Protein AF-A0A2G5TMK9-F1 (afdb_monomer_lite)

pLDDT: mean 82.13, std 14.09, range [35.44, 97.25]

Structure (mmCIF, N/CA/C/O backbone):
data_AF-A0A2G5TMK9-F1
#
_entry.id   AF-A0A2G5TMK9-F1
#
loop_
_atom_site.group_PDB
_atom_site.id
_atom_site.type_symbol
_atom_site.label_atom_id
_atom_site.label_alt_id
_atom_site.label_comp_id
_atom_site.label_asym_id
_atom_site.label_entity_id
_atom_site.label_seq_id
_atom_site.pdbx_PDB_ins_code
_atom_site.Cartn_x
_atom_site.Cartn_y
_atom_site.Cartn_z
_atom_site.occupancy
_atom_site.B_iso_or_equiv
_atom_site.auth_seq_id
_atom_site.auth_comp_id
_atom_site.auth_asym_id
_atom_site.auth_atom_id
_atom_site.pdbx_PDB_model_num
ATOM 1 N N . MET A 1 1 ? 14.075 -0.431 -76.269 1.00 55.97 1 MET A N 1
ATOM 2 C CA . MET A 1 1 ? 14.493 0.811 -75.569 1.00 55.97 1 MET A CA 1
ATOM 3 C C . MET A 1 1 ? 13.476 1.338 -74.556 1.00 55.97 1 MET A C 1
ATOM 5 O O . MET A 1 1 ? 13.888 1.591 -73.435 1.00 55.97 1 MET A O 1
ATOM 9 N N . LYS A 1 2 ? 12.176 1.482 -74.872 1.00 64.19 2 LYS A N 1
ATOM 10 C CA . LYS A 1 2 ? 11.190 2.074 -73.934 1.00 64.19 2 LYS A CA 1
ATOM 11 C C . LYS A 1 2 ? 11.022 1.316 -72.602 1.00 64.19 2 LYS A C 1
ATOM 13 O O . LYS A 1 2 ? 10.911 1.951 -71.565 1.00 64.19 2 LYS A O 1
ATOM 18 N N . LEU A 1 3 ? 11.091 -0.018 -72.615 1.00 69.38 3 LEU A N 1
ATOM 19 C CA . LEU A 1 3 ? 11.028 -0.850 -71.400 1.00 69.38 3 LEU A CA 1
ATOM 20 C C . LEU A 1 3 ? 12.264 -0.716 -70.497 1.00 69.38 3 LEU A C 1
ATOM 22 O O . LEU A 1 3 ? 12.143 -0.788 -69.281 1.00 69.38 3 LEU A O 1
ATOM 26 N N . LEU A 1 4 ? 13.438 -0.477 -71.084 1.00 72.44 4 LEU A N 1
ATOM 27 C CA . LEU A 1 4 ? 14.690 -0.334 -70.340 1.00 72.44 4 LEU A CA 1
ATOM 28 C C . LEU A 1 4 ? 14.776 1.048 -69.677 1.00 72.44 4 LEU A C 1
ATOM 30 O O . LEU A 1 4 ? 15.180 1.153 -68.527 1.00 72.44 4 LEU A O 1
ATOM 34 N N . LEU A 1 5 ? 14.283 2.086 -70.362 1.00 70.88 5 LEU A N 1
ATOM 35 C CA . LEU A 1 5 ? 14.075 3.409 -69.772 1.00 70.88 5 LEU A CA 1
ATOM 36 C C . LEU A 1 5 ? 13.041 3.372 -68.644 1.00 70.88 5 LEU A C 1
ATOM 38 O O . LEU A 1 5 ? 13.295 3.950 -67.598 1.00 70.88 5 LEU A O 1
ATOM 42 N N . LEU A 1 6 ? 11.926 2.651 -68.812 1.00 75.56 6 LEU A N 1
ATOM 43 C CA . LEU A 1 6 ? 10.915 2.501 -67.761 1.00 75.56 6 LEU A CA 1
ATOM 44 C C . LEU A 1 6 ? 11.468 1.752 -66.539 1.00 75.56 6 LEU A C 1
ATOM 46 O O . LEU A 1 6 ? 11.196 2.153 -65.416 1.00 75.56 6 LEU A O 1
ATOM 50 N N . TYR A 1 7 ? 12.280 0.711 -66.752 1.00 74.31 7 TYR A N 1
ATOM 51 C CA . TYR A 1 7 ? 12.942 -0.038 -65.681 1.00 74.31 7 TYR A CA 1
ATOM 52 C C . TYR A 1 7 ? 13.969 0.814 -64.925 1.00 74.31 7 TYR A C 1
ATOM 54 O O . TYR A 1 7 ? 13.976 0.801 -63.700 1.00 74.31 7 TYR A O 1
ATOM 62 N N . ILE A 1 8 ? 14.785 1.607 -65.629 1.00 72.38 8 ILE A N 1
ATOM 63 C CA . ILE A 1 8 ? 15.731 2.543 -65.001 1.00 72.38 8 ILE A CA 1
ATOM 64 C C . ILE A 1 8 ? 14.976 3.634 -64.228 1.00 72.38 8 ILE A C 1
ATOM 66 O O . ILE A 1 8 ? 15.345 3.942 -63.100 1.00 72.38 8 ILE A O 1
ATOM 70 N N . PHE A 1 9 ? 13.884 4.171 -64.778 1.00 68.00 9 PHE A N 1
ATOM 71 C CA . PHE A 1 9 ? 13.061 5.179 -64.101 1.00 68.00 9 PHE A CA 1
ATOM 72 C C . PHE A 1 9 ? 12.370 4.612 -62.849 1.00 68.00 9 PHE A C 1
ATOM 74 O O . PHE A 1 9 ? 12.361 5.259 -61.807 1.00 68.00 9 PHE A O 1
ATOM 81 N N . LEU A 1 10 ? 11.860 3.376 -62.919 1.00 62.72 10 LEU A N 1
ATOM 82 C CA . LEU A 1 10 ? 11.314 2.648 -61.768 1.00 62.72 10 LEU A CA 1
ATOM 83 C C . LEU A 1 10 ? 12.391 2.345 -60.723 1.00 62.72 10 LEU A C 1
ATOM 85 O O . LEU A 1 10 ? 12.122 2.486 -59.536 1.00 62.72 10 LEU A O 1
ATOM 89 N N . GLN A 1 11 ? 13.609 1.984 -61.133 1.00 59.78 11 GLN A N 1
ATOM 90 C CA . GLN A 1 11 ? 14.709 1.786 -60.190 1.00 59.78 11 GLN A CA 1
ATOM 91 C C . GLN A 1 11 ? 15.098 3.088 -59.491 1.00 59.78 11 GLN A C 1
ATOM 93 O O . GLN A 1 11 ? 15.279 3.056 -58.283 1.00 59.78 11 GLN A O 1
ATOM 98 N N . ILE A 1 12 ? 15.138 4.225 -60.194 1.00 58.81 12 ILE A N 1
ATOM 99 C CA . ILE A 1 12 ? 15.430 5.537 -59.592 1.00 58.81 12 ILE A CA 1
ATOM 100 C C . ILE A 1 12 ? 14.338 5.936 -58.584 1.00 58.81 12 ILE A C 1
ATOM 102 O O . ILE A 1 12 ? 14.665 6.352 -57.477 1.00 58.81 12 ILE A O 1
ATOM 106 N N . PHE A 1 13 ? 13.057 5.719 -58.906 1.00 53.66 13 PHE A N 1
ATOM 107 C CA . PHE A 1 13 ? 11.942 6.011 -57.991 1.00 53.66 13 PHE A CA 1
ATOM 108 C C . PHE A 1 13 ? 11.865 5.069 -56.778 1.00 53.66 13 PHE A C 1
ATOM 110 O O . PHE A 1 13 ? 11.400 5.479 -55.718 1.00 53.66 13 PHE A O 1
ATOM 117 N N . PHE A 1 14 ? 12.330 3.821 -56.895 1.00 50.44 14 PHE A N 1
ATOM 118 C CA . PHE A 1 14 ? 12.413 2.891 -55.760 1.00 50.44 14 PHE A CA 1
ATOM 119 C C . PHE A 1 14 ? 13.717 3.023 -54.946 1.00 50.44 14 PHE A C 1
ATOM 121 O O . PHE A 1 14 ? 13.766 2.527 -53.821 1.00 50.44 14 PHE A O 1
ATOM 128 N N . PHE A 1 15 ? 14.751 3.709 -55.455 1.00 43.47 15 PHE A N 1
ATOM 129 C CA . PHE A 1 15 ? 16.034 3.893 -54.754 1.00 43.47 15 PHE A CA 1
ATOM 130 C C . PHE A 1 15 ? 16.089 5.105 -53.807 1.00 43.47 15 PHE A C 1
ATOM 132 O O . PHE A 1 15 ? 17.023 5.207 -53.013 1.00 43.47 15 PHE A O 1
ATOM 139 N N . GLU A 1 16 ? 15.091 5.997 -53.805 1.00 39.25 16 GLU A N 1
ATOM 140 C CA . GLU A 1 16 ? 15.040 7.142 -52.871 1.00 39.25 16 GLU A CA 1
ATOM 141 C C . GLU A 1 16 ? 14.647 6.767 -51.422 1.00 39.25 16 GLU A C 1
ATOM 143 O O . GLU A 1 16 ? 14.616 7.622 -50.538 1.00 39.25 16 GLU A O 1
ATOM 148 N N . GLY A 1 17 ? 14.406 5.485 -51.123 1.00 39.84 17 GLY A N 1
ATOM 149 C CA . GLY A 1 17 ? 14.050 5.010 -49.777 1.00 39.84 17 GLY A CA 1
ATOM 150 C C . GLY A 1 17 ? 15.210 4.535 -48.890 1.00 39.84 17 GLY A C 1
ATOM 151 O O . GLY A 1 17 ? 14.987 4.257 -47.713 1.00 39.84 17 GLY A O 1
ATOM 152 N N . SER A 1 18 ? 16.436 4.424 -49.411 1.00 35.44 18 SER A N 1
ATOM 153 C CA . SER A 1 18 ? 17.591 3.869 -48.681 1.00 35.44 18 SER A CA 1
ATOM 154 C C . SER A 1 18 ? 18.753 4.854 -48.590 1.00 35.44 18 SER A C 1
ATOM 156 O O . SER A 1 18 ? 19.915 4.520 -48.817 1.00 35.44 18 SER A O 1
ATOM 158 N N . SER A 1 19 ? 18.435 6.094 -48.230 1.00 41.81 19 SER A N 1
ATOM 159 C CA . SER A 1 19 ? 19.414 7.010 -47.659 1.00 41.81 19 SER A CA 1
ATOM 160 C C . SER A 1 19 ? 19.794 6.488 -46.272 1.00 41.81 19 SER A C 1
ATOM 162 O O . SER A 1 19 ? 19.010 6.545 -45.327 1.00 41.81 19 SER A O 1
ATOM 164 N N . SER A 1 20 ? 21.007 5.949 -46.160 1.00 42.38 20 SER A N 1
ATOM 165 C CA . SER A 1 20 ? 21.630 5.426 -44.937 1.00 42.38 20 SER A CA 1
ATOM 166 C C . SER A 1 20 ? 21.968 6.521 -43.904 1.00 42.38 20 SER A C 1
ATOM 168 O O . SER A 1 20 ? 22.905 6.377 -43.118 1.00 42.38 20 SER A O 1
ATOM 170 N N . TYR A 1 21 ? 21.205 7.615 -43.888 1.00 47.56 21 TYR A N 1
ATOM 171 C CA . TYR A 1 21 ? 21.145 8.560 -42.786 1.00 47.56 21 TYR A CA 1
ATOM 172 C C . TYR A 1 21 ? 20.029 8.092 -41.857 1.00 47.56 21 TYR A C 1
ATOM 174 O O . TYR A 1 21 ? 18.850 8.345 -42.094 1.00 47.56 21 TYR A O 1
ATOM 182 N N . SER A 1 22 ? 20.408 7.378 -40.797 1.00 62.16 22 SER A N 1
ATOM 183 C CA . SER A 1 22 ? 19.547 7.111 -39.638 1.00 62.16 22 SER A CA 1
ATOM 184 C C . SER A 1 22 ? 18.699 8.347 -39.327 1.00 62.16 22 SER A C 1
ATOM 186 O O . SER A 1 22 ? 19.270 9.418 -39.092 1.00 62.16 22 SER A O 1
ATOM 188 N N . LYS A 1 23 ? 17.366 8.215 -39.384 1.00 84.69 23 LYS A N 1
ATOM 189 C CA . LYS A 1 23 ? 16.428 9.345 -39.293 1.00 84.69 23 LYS A CA 1
ATOM 190 C C . LYS A 1 23 ? 16.662 10.106 -37.995 1.00 84.69 23 LYS A C 1
ATOM 192 O O . LYS A 1 23 ? 16.392 9.600 -36.903 1.00 84.69 23 LYS A O 1
ATOM 197 N N . LEU A 1 24 ? 17.214 11.300 -38.149 1.00 90.06 24 LEU A N 1
ATOM 198 C CA . LEU A 1 24 ? 17.589 12.178 -37.060 1.00 90.06 24 LEU A CA 1
ATOM 199 C C . LEU A 1 24 ? 16.418 13.101 -36.728 1.00 90.06 24 LEU A C 1
ATOM 201 O O . LEU A 1 24 ? 15.817 13.697 -37.619 1.00 90.06 24 LEU A O 1
ATOM 205 N N . CYS A 1 25 ? 16.099 13.207 -35.444 1.00 93.88 25 CYS A N 1
ATOM 206 C CA . CYS A 1 25 ? 15.003 14.015 -34.935 1.00 93.88 25 CYS A CA 1
ATOM 207 C C . CYS A 1 25 ? 15.471 14.854 -33.759 1.00 93.88 25 CYS A C 1
ATOM 209 O O . CYS A 1 25 ? 16.410 14.502 -33.042 1.00 93.88 25 CYS A O 1
ATOM 211 N N . TYR A 1 26 ? 14.770 15.956 -33.544 1.00 93.38 26 TYR A N 1
ATOM 212 C CA . TYR A 1 26 ? 14.996 16.804 -32.391 1.00 93.38 26 TYR A CA 1
ATOM 213 C C . TYR A 1 26 ? 14.164 16.303 -31.208 1.00 93.38 26 TYR A C 1
ATOM 215 O O . TYR A 1 26 ? 13.000 15.945 -31.383 1.00 93.38 26 TYR A O 1
ATOM 223 N N . GLY A 1 27 ? 14.763 16.240 -30.021 1.00 91.19 27 GLY A N 1
ATOM 224 C CA . GLY A 1 27 ? 14.077 15.834 -28.799 1.00 91.19 27 GLY A CA 1
ATOM 225 C C . GLY A 1 27 ? 13.046 16.853 -28.321 1.00 91.19 27 GLY A C 1
ATOM 226 O O . GLY A 1 27 ? 12.815 17.891 -28.940 1.00 91.19 27 GLY A O 1
ATOM 227 N N . GLY A 1 28 ? 12.415 16.550 -27.193 1.00 93.88 28 GLY A N 1
ATOM 228 C CA . GLY A 1 28 ? 11.214 17.219 -26.709 1.00 93.88 28 GLY A CA 1
ATOM 229 C C . GLY A 1 28 ? 10.147 16.191 -26.349 1.00 93.88 28 GLY A C 1
ATOM 230 O O . GLY A 1 28 ? 10.462 15.055 -25.991 1.00 93.88 28 GLY A O 1
ATOM 231 N N . ARG A 1 29 ? 8.871 16.571 -26.445 1.00 95.62 29 ARG A N 1
ATOM 232 C CA . ARG A 1 29 ? 7.760 15.656 -26.153 1.00 95.62 29 ARG A CA 1
ATOM 233 C C . ARG A 1 29 ? 7.668 14.557 -27.202 1.00 95.62 29 ARG A C 1
ATOM 235 O O . ARG A 1 29 ? 7.647 14.850 -28.396 1.00 95.62 29 ARG A O 1
ATOM 242 N N . VAL A 1 30 ? 7.523 13.310 -26.766 1.00 94.94 30 VAL A N 1
ATOM 243 C CA . VAL A 1 30 ? 7.443 12.146 -27.663 1.00 94.94 30 VAL A CA 1
ATOM 244 C C . VAL A 1 30 ? 6.339 12.256 -28.726 1.00 94.94 30 VAL A C 1
ATOM 246 O O . VAL A 1 30 ? 6.510 11.785 -29.847 1.00 94.94 30 VAL A O 1
ATOM 249 N N . GLU A 1 31 ? 5.234 12.933 -28.418 1.00 92.62 31 GLU A N 1
ATOM 250 C CA . GLU A 1 31 ? 4.122 13.163 -29.353 1.00 92.62 31 GLU A CA 1
ATOM 251 C C . GLU A 1 31 ? 4.541 13.981 -30.585 1.00 92.62 31 GLU A C 1
ATOM 253 O O . GLU A 1 31 ? 4.010 13.779 -31.677 1.00 92.62 31 GLU A O 1
ATOM 258 N N . SER A 1 32 ? 5.529 14.867 -30.419 1.00 91.81 32 SER A N 1
ATOM 259 C CA . SER A 1 32 ? 6.057 15.732 -31.481 1.00 91.81 32 SER A CA 1
ATOM 260 C C . SER A 1 32 ? 7.117 15.057 -32.358 1.00 91.81 32 SER A C 1
ATOM 262 O O . SER A 1 32 ? 7.452 15.577 -33.421 1.00 91.81 32 SER A O 1
ATOM 264 N N . LEU A 1 33 ? 7.631 13.886 -31.960 1.00 92.06 33 LEU A N 1
ATOM 265 C CA . LEU A 1 33 ? 8.656 13.178 -32.729 1.00 92.06 33 LEU A CA 1
ATOM 266 C C . LEU A 1 33 ? 8.064 12.527 -33.976 1.00 92.06 33 LEU A C 1
ATOM 268 O O . LEU A 1 33 ? 7.096 11.791 -33.836 1.00 92.06 33 LEU A O 1
ATOM 272 N N . PRO A 1 34 ? 8.643 12.676 -35.177 1.00 90.81 34 PRO A N 1
ATOM 273 C CA . PRO A 1 34 ? 8.149 11.995 -36.373 1.00 90.81 34 PRO A CA 1
ATOM 274 C C . PRO A 1 34 ? 8.247 10.463 -36.246 1.00 90.81 34 PRO A C 1
ATOM 276 O O . PRO A 1 34 ? 9.098 9.927 -35.536 1.00 90.81 34 PRO A O 1
ATOM 279 N N . MET A 1 35 ? 7.377 9.735 -36.955 1.00 89.88 35 MET A N 1
ATOM 280 C CA . MET A 1 35 ? 7.427 8.268 -36.976 1.00 89.88 35 MET A CA 1
ATOM 281 C C . MET A 1 35 ? 8.709 7.745 -37.639 1.00 89.88 35 MET A C 1
ATOM 283 O O . MET A 1 35 ? 9.166 8.273 -38.656 1.00 89.88 35 MET A O 1
ATOM 287 N N . GLY A 1 36 ? 9.252 6.657 -37.085 1.00 89.19 36 GLY A N 1
ATOM 288 C CA . GLY A 1 36 ? 10.478 6.028 -37.578 1.00 89.19 36 GLY A CA 1
ATOM 289 C C . GLY A 1 36 ? 11.749 6.786 -37.202 1.00 89.19 36 GLY A C 1
ATOM 290 O O . GLY A 1 36 ? 12.755 6.653 -37.893 1.00 89.19 36 GLY A O 1
ATOM 291 N N . CYS A 1 37 ? 11.697 7.608 -36.153 1.00 92.75 37 CYS A N 1
ATOM 292 C CA . CYS A 1 37 ? 12.874 8.265 -35.614 1.00 92.75 37 CYS A CA 1
ATOM 293 C C . CYS A 1 37 ? 13.871 7.239 -35.068 1.00 92.75 37 CYS A C 1
ATOM 295 O O . CYS A 1 37 ? 13.484 6.370 -34.286 1.00 92.75 37 CYS A O 1
ATOM 297 N N . GLU A 1 38 ? 15.147 7.360 -35.435 1.00 95.00 38 GLU A N 1
ATOM 298 C CA . GLU A 1 38 ? 16.201 6.468 -34.941 1.00 95.00 38 GLU A CA 1
ATOM 299 C C . GLU A 1 38 ? 17.177 7.178 -34.000 1.00 95.00 38 GLU A C 1
ATOM 301 O O . GLU A 1 38 ? 17.618 6.579 -33.019 1.00 95.00 38 GLU A O 1
ATOM 306 N N . ASN A 1 39 ? 17.499 8.447 -34.263 1.00 94.88 39 ASN A N 1
ATOM 307 C CA . ASN A 1 39 ? 18.412 9.229 -33.431 1.00 94.88 39 ASN A CA 1
ATOM 308 C C . ASN A 1 39 ? 17.735 10.505 -32.938 1.00 94.88 39 ASN A C 1
ATOM 310 O O . ASN A 1 39 ? 17.292 11.317 -33.748 1.00 94.88 39 ASN A O 1
ATOM 314 N N . VAL A 1 40 ? 17.731 10.717 -31.627 1.00 94.88 40 VAL A N 1
ATOM 315 C CA . VAL A 1 40 ? 17.194 11.921 -30.990 1.00 94.88 40 VAL A CA 1
ATOM 316 C C . VAL A 1 40 ? 18.339 12.798 -30.490 1.00 94.88 40 VAL A C 1
ATOM 318 O O . VAL A 1 40 ? 19.168 12.352 -29.691 1.00 94.88 40 VAL A O 1
ATOM 321 N N . ILE A 1 41 ? 18.372 14.046 -30.956 1.00 92.75 41 ILE A N 1
ATOM 322 C CA . ILE A 1 41 ? 19.387 15.050 -30.613 1.00 92.75 41 ILE A CA 1
ATOM 323 C C . ILE A 1 41 ? 18.746 16.334 -30.064 1.00 92.75 41 ILE A C 1
ATOM 325 O O . ILE A 1 41 ? 17.535 16.522 -30.161 1.00 92.75 41 ILE A O 1
ATOM 329 N N . GLY A 1 42 ? 19.546 17.262 -29.540 1.00 90.69 42 GLY A N 1
ATOM 330 C CA . GLY A 1 42 ? 19.068 18.606 -29.202 1.00 90.69 42 GLY A CA 1
ATOM 331 C C . GLY A 1 42 ? 18.450 18.715 -27.809 1.00 90.69 42 GLY A C 1
ATOM 332 O O . GLY A 1 42 ? 19.145 19.074 -26.870 1.00 90.69 42 GLY A O 1
ATOM 333 N N . LEU A 1 43 ? 17.164 18.419 -27.642 1.00 92.31 43 LEU A N 1
ATOM 334 C CA . LEU A 1 43 ? 16.499 18.441 -26.327 1.00 92.31 43 LEU A CA 1
ATOM 335 C C . LEU A 1 43 ? 16.392 17.029 -25.718 1.00 92.31 43 LEU A C 1
ATOM 337 O O . LEU A 1 43 ? 16.489 16.046 -26.457 1.00 92.31 43 LEU A O 1
ATOM 341 N N . PRO A 1 44 ? 16.188 16.899 -24.392 1.00 94.56 44 PRO A N 1
ATOM 342 C CA . PRO A 1 44 ? 15.878 15.613 -23.773 1.00 94.56 44 PRO A CA 1
ATOM 343 C C . PRO A 1 44 ? 14.602 15.002 -24.350 1.00 94.56 44 PRO A C 1
ATOM 345 O O . PRO A 1 44 ? 13.665 15.711 -24.727 1.00 94.56 44 PRO A O 1
ATOM 348 N N . LEU A 1 45 ? 14.540 13.672 -24.381 1.00 96.56 45 LEU A N 1
ATOM 349 C CA . LEU A 1 45 ? 13.322 12.959 -24.750 1.00 96.56 45 LEU A CA 1
ATOM 350 C C . LEU A 1 45 ? 12.352 12.946 -23.565 1.00 96.56 45 LEU A C 1
ATOM 352 O O . LEU A 1 45 ? 12.616 12.295 -22.558 1.00 96.56 45 LEU A O 1
ATOM 356 N N . VAL A 1 46 ? 11.223 13.640 -23.689 1.00 97.12 46 VAL A N 1
ATOM 357 C CA . VAL A 1 46 ? 10.224 13.787 -22.625 1.00 97.12 46 VAL A CA 1
ATOM 358 C C . VAL A 1 46 ? 8.997 12.931 -22.924 1.00 97.12 46 VAL A C 1
ATOM 360 O O . VAL A 1 46 ? 8.305 13.122 -23.928 1.00 97.12 46 VAL A O 1
ATOM 363 N N . ILE A 1 47 ? 8.708 12.001 -22.019 1.00 97.25 47 ILE A N 1
ATOM 364 C CA . ILE A 1 47 ? 7.525 11.138 -22.030 1.00 97.25 47 ILE A CA 1
ATOM 365 C C . ILE A 1 47 ? 6.701 11.535 -20.807 1.00 97.25 47 ILE A C 1
ATOM 367 O O . ILE A 1 47 ? 7.044 11.198 -19.669 1.00 97.25 47 ILE A O 1
ATOM 371 N N . GLU A 1 48 ? 5.658 12.329 -21.043 1.00 96.31 48 GLU A N 1
ATOM 372 C CA . GLU A 1 48 ? 4.897 12.992 -19.988 1.00 96.31 48 GLU A CA 1
ATOM 373 C C . GLU A 1 48 ? 3.393 12.780 -20.151 1.00 96.31 48 GLU A C 1
ATOM 375 O O . GLU A 1 48 ? 2.864 12.961 -21.243 1.00 96.31 48 GLU A O 1
ATOM 380 N N . GLY A 1 49 ? 2.713 12.488 -19.038 1.00 93.88 49 GLY A N 1
ATOM 381 C CA . GLY A 1 49 ? 1.257 12.606 -18.939 1.00 93.88 49 GLY A CA 1
ATOM 382 C C . GLY A 1 49 ? 0.450 11.461 -19.547 1.00 93.88 49 GLY A C 1
ATOM 383 O O . GLY A 1 49 ? -0.719 11.665 -19.860 1.00 93.88 49 GLY A O 1
ATOM 384 N N . PHE A 1 50 ? 1.030 10.268 -19.707 1.00 94.31 50 PHE A N 1
ATOM 385 C CA . PHE A 1 50 ? 0.294 9.118 -20.237 1.00 94.31 50 PHE A CA 1
ATOM 386 C C . PHE A 1 50 ? -0.497 8.387 -19.144 1.00 94.31 50 PHE A C 1
ATOM 388 O O . PHE A 1 50 ? 0.062 7.850 -18.177 1.00 94.31 50 PHE A O 1
ATOM 395 N N . ASP A 1 51 ? -1.818 8.339 -19.324 1.00 92.31 51 ASP A N 1
ATOM 396 C CA . ASP A 1 51 ? -2.783 7.652 -18.461 1.00 92.31 51 ASP A CA 1
ATOM 397 C C . ASP A 1 51 ? -3.037 6.180 -18.872 1.00 92.31 51 ASP A C 1
ATOM 399 O O . ASP A 1 51 ? -3.864 5.482 -18.284 1.00 92.31 51 ASP A O 1
ATOM 403 N N . TYR A 1 52 ? -2.299 5.689 -19.874 1.00 92.25 52 TYR A N 1
ATOM 404 C CA . TYR A 1 52 ? -2.400 4.338 -20.424 1.00 92.25 52 TYR A CA 1
ATOM 405 C C . TYR A 1 52 ? -1.027 3.664 -20.590 1.00 92.25 52 TYR A C 1
ATOM 407 O O . TYR A 1 52 ? 0.020 4.312 -20.617 1.00 92.25 52 TYR A O 1
ATOM 415 N N . GLU A 1 53 ? -1.028 2.336 -20.746 1.00 94.06 53 GLU A N 1
ATOM 416 C CA . GLU A 1 53 ? 0.184 1.548 -21.010 1.00 94.06 53 GLU A CA 1
ATOM 417 C C . GLU A 1 53 ? 0.756 1.826 -22.408 1.00 94.06 53 GLU A C 1
ATOM 419 O O . GLU A 1 53 ? 0.095 1.619 -23.434 1.00 94.06 53 GLU A O 1
ATOM 424 N N . ILE A 1 54 ? 2.022 2.239 -22.466 1.00 93.25 54 ILE A N 1
ATOM 425 C CA . ILE A 1 54 ? 2.718 2.487 -23.730 1.00 93.25 54 ILE A CA 1
ATOM 426 C C . ILE A 1 54 ? 3.240 1.156 -24.275 1.00 93.25 54 ILE A C 1
ATOM 428 O O . ILE A 1 54 ? 4.226 0.600 -23.797 1.00 93.25 54 ILE A O 1
ATOM 432 N N . THR A 1 55 ? 2.585 0.650 -25.318 1.00 92.00 55 THR A N 1
ATOM 433 C CA . THR A 1 55 ? 2.969 -0.592 -26.006 1.00 92.00 55 THR A CA 1
ATOM 434 C C . THR A 1 55 ? 3.337 -0.310 -27.459 1.00 92.00 55 THR A C 1
ATOM 436 O O . THR A 1 55 ? 2.937 0.710 -28.007 1.00 92.00 55 THR A O 1
ATOM 439 N N . ARG A 1 56 ? 4.007 -1.248 -28.142 1.00 87.56 56 ARG A N 1
ATOM 440 C CA . ARG A 1 56 ? 4.320 -1.163 -29.590 1.00 87.56 56 ARG A CA 1
ATOM 441 C C . ARG A 1 56 ? 3.110 -0.910 -30.508 1.00 87.56 56 ARG A C 1
ATOM 443 O O . ARG A 1 56 ? 3.262 -0.628 -31.689 1.00 87.56 56 ARG A O 1
ATOM 450 N N . HIS A 1 57 ? 1.894 -1.081 -29.994 1.00 89.69 57 HIS A N 1
ATOM 451 C CA . HIS A 1 57 ? 0.665 -0.886 -30.755 1.00 89.69 57 HIS A CA 1
ATOM 452 C C . HIS A 1 57 ? 0.118 0.543 -30.645 1.00 89.69 57 HIS A C 1
ATOM 454 O O . HIS A 1 57 ? -0.641 0.947 -31.525 1.00 89.69 57 HIS A O 1
ATOM 460 N N . THR A 1 58 ? 0.519 1.312 -29.625 1.00 93.81 58 THR A N 1
ATOM 461 C CA . THR A 1 58 ? 0.129 2.721 -29.480 1.00 93.81 58 THR A CA 1
ATOM 462 C C . THR A 1 58 ? 0.986 3.606 -30.380 1.00 93.81 58 THR A C 1
ATOM 464 O O . THR A 1 58 ? 2.139 3.286 -30.669 1.00 93.81 58 THR A O 1
ATOM 467 N N . ASP A 1 59 ? 0.446 4.741 -30.825 1.00 91.81 59 ASP A N 1
ATOM 468 C CA . ASP A 1 59 ? 1.173 5.640 -31.732 1.00 91.81 59 ASP A CA 1
ATOM 469 C C . ASP A 1 59 ? 2.458 6.190 -31.106 1.00 91.81 59 ASP A C 1
ATOM 471 O O . ASP A 1 59 ? 3.477 6.315 -31.783 1.00 91.81 59 ASP A O 1
ATOM 475 N N . VAL A 1 60 ? 2.430 6.457 -29.800 1.00 94.06 60 VAL A N 1
ATOM 476 C CA . VAL A 1 60 ? 3.610 6.846 -29.016 1.00 94.06 60 VAL A CA 1
ATOM 477 C C . VAL A 1 60 ? 4.606 5.693 -28.929 1.00 94.06 60 VAL A C 1
ATOM 479 O O . VAL A 1 60 ? 5.801 5.895 -29.134 1.00 94.06 60 VAL A O 1
ATOM 482 N N . GLY A 1 61 ? 4.133 4.469 -28.687 1.00 94.00 61 GLY A N 1
ATOM 483 C CA . GLY A 1 61 ? 5.013 3.314 -28.594 1.00 94.00 61 GLY A CA 1
ATOM 484 C C . GLY A 1 61 ? 5.712 2.981 -29.909 1.00 94.00 61 GLY A C 1
ATOM 485 O O . GLY A 1 61 ? 6.910 2.723 -29.897 1.00 94.00 61 GLY A O 1
ATOM 486 N N . LYS A 1 62 ? 5.022 3.099 -31.050 1.00 92.81 62 LYS A N 1
ATOM 487 C CA . LYS A 1 62 ? 5.633 2.951 -32.386 1.00 92.81 62 LYS A CA 1
ATOM 488 C C . LYS A 1 62 ? 6.734 3.981 -32.650 1.00 92.81 62 LYS A C 1
ATOM 490 O O . LYS A 1 62 ? 7.715 3.662 -33.313 1.00 92.81 62 LYS A O 1
ATOM 495 N N . ARG A 1 63 ? 6.580 5.216 -32.151 1.00 93.62 63 ARG A N 1
ATOM 496 C CA . ARG A 1 63 ? 7.611 6.268 -32.263 1.00 93.62 63 ARG A CA 1
ATOM 497 C C . ARG A 1 63 ? 8.831 5.953 -31.400 1.00 93.62 63 ARG A C 1
ATOM 499 O O . ARG A 1 63 ? 9.948 6.208 -31.829 1.00 93.62 63 ARG A O 1
ATOM 506 N N . LEU A 1 64 ? 8.615 5.404 -30.205 1.00 95.88 64 LEU A N 1
ATOM 507 C CA . LEU A 1 64 ? 9.679 5.071 -29.255 1.00 95.88 64 LEU A CA 1
ATOM 508 C C . LEU A 1 64 ? 10.443 3.793 -29.617 1.00 95.88 64 LEU A C 1
ATOM 510 O O . LEU A 1 64 ? 11.644 3.718 -29.372 1.00 95.88 64 LEU A O 1
ATOM 514 N N . GLU A 1 65 ? 9.768 2.799 -30.196 1.00 94.50 65 GLU A N 1
ATOM 515 C CA . GLU A 1 65 ? 10.349 1.487 -30.510 1.00 94.50 65 GLU A CA 1
ATOM 516 C C . GLU A 1 65 ? 11.505 1.576 -31.514 1.00 94.50 65 GLU A C 1
ATOM 518 O O . GLU A 1 65 ? 12.468 0.822 -31.404 1.00 94.50 65 GLU A O 1
ATOM 523 N N . THR A 1 66 ? 11.454 2.517 -32.462 1.00 93.50 66 THR A N 1
ATOM 524 C CA . THR A 1 66 ? 12.487 2.664 -33.502 1.00 93.50 66 THR A CA 1
ATOM 525 C C . THR A 1 66 ? 13.729 3.426 -33.042 1.00 93.50 66 THR A C 1
ATOM 527 O O . THR A 1 66 ? 14.736 3.428 -33.752 1.00 93.50 66 THR A O 1
ATOM 530 N N . ILE A 1 67 ? 13.679 4.077 -31.874 1.00 96.25 67 ILE A N 1
ATOM 531 C CA . ILE A 1 67 ? 14.766 4.925 -31.382 1.00 96.25 67 ILE A CA 1
ATOM 532 C C . ILE A 1 67 ? 15.938 4.047 -30.946 1.00 96.25 67 ILE A C 1
ATOM 534 O O . ILE A 1 67 ? 15.829 3.234 -30.031 1.00 96.25 67 ILE A O 1
ATOM 538 N N . LYS A 1 68 ? 17.087 4.267 -31.583 1.00 96.19 68 LYS A N 1
ATOM 539 C CA . LYS A 1 68 ? 18.353 3.581 -31.317 1.00 96.19 68 LYS A CA 1
ATOM 540 C C . LYS A 1 68 ? 19.314 4.432 -30.500 1.00 96.19 68 LYS A C 1
ATOM 542 O O . LYS A 1 68 ? 20.123 3.877 -29.756 1.00 96.19 68 LYS A O 1
ATOM 547 N N . ARG A 1 69 ? 19.264 5.762 -30.632 1.00 95.31 69 ARG A N 1
ATOM 548 C CA . ARG A 1 69 ? 20.179 6.674 -29.928 1.00 95.31 69 ARG A CA 1
ATOM 549 C C . ARG A 1 69 ? 19.464 7.901 -29.379 1.00 95.31 69 ARG A C 1
ATOM 551 O O . ARG A 1 69 ? 18.679 8.524 -30.089 1.00 95.31 69 ARG A O 1
ATOM 558 N N . VAL A 1 70 ? 19.801 8.291 -28.153 1.00 95.94 70 VAL A N 1
ATOM 559 C CA . VAL A 1 70 ? 19.344 9.534 -27.512 1.00 95.94 70 VAL A CA 1
ATOM 560 C C . VAL A 1 70 ? 20.559 10.263 -26.947 1.00 95.94 70 VAL A C 1
ATOM 562 O O . VAL A 1 70 ? 21.316 9.678 -26.179 1.00 95.94 70 VAL A O 1
ATOM 565 N N . GLN A 1 71 ? 20.772 11.519 -27.344 1.00 92.19 71 GLN A N 1
ATOM 566 C CA . GLN A 1 71 ? 21.982 12.273 -26.980 1.00 92.19 71 GLN A CA 1
ATOM 567 C C . GLN A 1 71 ? 21.844 13.166 -25.746 1.00 92.19 71 GLN A C 1
ATOM 569 O O . GLN A 1 71 ? 22.867 13.597 -25.230 1.00 92.19 71 GLN A O 1
ATOM 574 N N . ASN A 1 72 ? 20.619 13.449 -25.291 1.00 92.69 72 ASN A N 1
ATOM 575 C CA . ASN A 1 72 ? 20.357 14.391 -24.197 1.00 92.69 72 ASN A CA 1
ATOM 576 C C . ASN A 1 72 ? 19.431 13.841 -23.113 1.00 92.69 72 ASN A C 1
ATOM 578 O O . ASN A 1 72 ? 18.617 14.569 -22.559 1.00 92.69 72 ASN A O 1
ATOM 582 N N . GLY A 1 73 ? 19.564 12.556 -22.802 1.00 94.00 73 GLY A N 1
ATOM 583 C CA . GLY A 1 73 ? 18.813 11.924 -21.726 1.00 94.00 73 GLY A CA 1
ATOM 584 C C . GLY A 1 73 ? 17.324 11.706 -22.017 1.00 94.00 73 GLY A C 1
ATOM 585 O O . GLY A 1 73 ? 16.766 12.133 -23.035 1.00 94.00 73 GLY A O 1
ATOM 586 N N . ILE A 1 74 ? 16.679 10.998 -21.094 1.00 96.56 74 ILE A N 1
ATOM 587 C CA . ILE A 1 74 ? 15.259 10.644 -21.125 1.00 96.56 74 ILE A CA 1
ATOM 588 C C . ILE A 1 74 ? 14.610 11.117 -19.825 1.00 96.56 74 ILE A C 1
ATOM 590 O O . ILE A 1 74 ? 15.136 10.900 -18.735 1.00 96.56 74 ILE A O 1
ATOM 594 N N . ILE A 1 75 ? 13.436 11.732 -19.935 1.00 96.94 75 ILE A N 1
ATOM 595 C CA . ILE A 1 75 ? 12.625 12.179 -18.804 1.00 96.94 75 ILE A CA 1
ATOM 596 C C . ILE A 1 75 ? 11.273 11.468 -18.874 1.00 96.94 75 ILE A C 1
ATOM 598 O O . ILE A 1 75 ? 10.490 11.718 -19.793 1.00 96.94 75 ILE A O 1
ATOM 602 N N . LEU A 1 76 ? 10.983 10.609 -17.895 1.00 97.00 76 LEU A N 1
ATOM 603 C CA . LEU A 1 76 ? 9.647 10.049 -17.678 1.00 97.00 76 LEU A CA 1
ATOM 604 C C . LEU A 1 76 ? 8.983 10.837 -16.552 1.00 97.00 76 LEU A C 1
ATOM 606 O 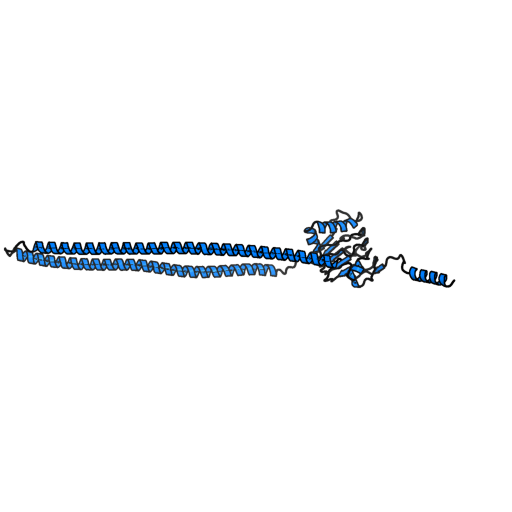O . LEU A 1 76 ? 9.453 10.795 -15.414 1.00 97.00 76 LEU A O 1
ATOM 610 N N . ARG A 1 77 ? 7.894 11.551 -16.847 1.00 96.06 77 ARG A N 1
ATOM 611 C CA . ARG A 1 77 ? 7.221 12.406 -15.864 1.00 96.06 77 ARG A CA 1
ATOM 612 C C . ARG A 1 77 ? 5.709 12.188 -15.820 1.00 96.06 77 ARG A C 1
ATOM 614 O O . ARG A 1 77 ? 5.062 12.201 -16.858 1.00 96.06 77 ARG A O 1
ATOM 621 N N . LYS A 1 78 ? 5.122 12.118 -14.619 1.00 95.44 78 LYS A N 1
ATOM 622 C CA . LYS A 1 78 ? 3.656 12.118 -14.406 1.00 95.44 78 LYS A CA 1
ATOM 623 C C . LYS A 1 78 ? 2.921 11.051 -15.233 1.00 95.44 78 LYS A C 1
ATOM 625 O O . LYS A 1 78 ? 1.832 11.303 -15.745 1.00 95.44 78 LYS A O 1
ATOM 630 N N . ASN A 1 79 ? 3.519 9.874 -15.400 1.00 95.06 79 ASN A N 1
ATOM 631 C CA . ASN A 1 79 ? 2.878 8.770 -16.106 1.00 95.06 79 ASN A CA 1
ATOM 632 C C . ASN A 1 79 ? 2.226 7.789 -15.132 1.00 95.06 79 ASN A C 1
ATOM 634 O O . ASN A 1 79 ? 2.646 7.652 -13.979 1.00 95.06 79 ASN A O 1
ATOM 638 N N . THR A 1 80 ? 1.217 7.068 -15.619 1.00 93.94 80 THR A N 1
ATOM 639 C CA . THR A 1 80 ? 0.477 6.079 -14.818 1.00 93.94 80 THR A CA 1
ATOM 640 C C . THR A 1 80 ? 0.714 4.626 -15.230 1.00 93.94 80 THR A C 1
ATOM 642 O O . THR A 1 80 ? 0.231 3.718 -14.553 1.00 93.94 80 THR A O 1
ATOM 645 N N . PHE A 1 81 ? 1.472 4.392 -16.305 1.00 94.75 81 PHE A N 1
ATOM 646 C CA . PHE A 1 81 ? 1.844 3.044 -16.722 1.00 94.75 81 PHE A CA 1
ATOM 647 C C . PHE A 1 81 ? 2.703 2.344 -15.661 1.00 94.75 81 PHE A C 1
ATOM 649 O O . PHE A 1 81 ? 3.489 2.963 -14.939 1.00 94.75 81 PHE A O 1
ATOM 656 N N . GLN A 1 82 ? 2.567 1.024 -15.583 1.00 94.38 82 GLN A N 1
ATOM 657 C CA . GLN A 1 82 ? 3.312 0.187 -14.650 1.00 94.38 82 GLN A CA 1
ATOM 658 C C . GLN A 1 82 ? 4.639 -0.288 -15.226 1.00 94.38 82 GLN A C 1
ATOM 660 O O . GLN A 1 82 ? 5.566 -0.569 -14.461 1.00 94.38 82 GLN A O 1
ATOM 665 N N . SER A 1 83 ? 4.741 -0.396 -16.550 1.00 93.50 83 SER A N 1
ATOM 666 C CA . SER A 1 83 ? 5.921 -0.931 -17.223 1.00 93.50 83 SER A CA 1
ATOM 667 C C . SER A 1 83 ? 6.368 -0.045 -18.377 1.00 93.50 83 SER A C 1
ATOM 669 O O . SER A 1 83 ? 5.563 0.348 -19.216 1.00 93.50 83 SER A O 1
ATOM 671 N N . PHE A 1 84 ? 7.669 0.230 -18.453 1.00 94.94 84 PHE A N 1
ATOM 672 C CA . PHE A 1 84 ? 8.282 0.923 -19.579 1.00 94.94 84 PHE A CA 1
ATOM 673 C C . PHE A 1 84 ? 9.317 0.018 -20.244 1.00 94.94 84 PHE A C 1
ATOM 675 O O . PHE A 1 84 ? 10.452 -0.105 -19.791 1.00 94.94 84 PHE A O 1
ATOM 682 N N . THR A 1 85 ? 8.893 -0.646 -21.320 1.00 93.81 85 THR A N 1
ATOM 683 C CA . THR A 1 85 ? 9.714 -1.626 -22.059 1.00 93.81 85 THR A CA 1
ATOM 684 C C . THR A 1 85 ? 9.692 -1.389 -23.568 1.00 93.81 85 THR A C 1
ATOM 686 O O . THR A 1 85 ? 10.109 -2.241 -24.348 1.00 93.81 85 THR A O 1
ATOM 689 N N . VAL A 1 86 ? 9.143 -0.255 -24.009 1.00 94.50 86 VAL A N 1
ATOM 690 C CA . VAL A 1 86 ? 8.870 0.004 -25.428 1.00 94.50 86 VAL A CA 1
ATOM 691 C C . VAL A 1 86 ? 10.126 0.384 -26.217 1.00 94.50 86 VAL A C 1
ATOM 693 O O . VAL A 1 86 ? 10.231 0.054 -27.392 1.00 94.50 86 VAL A O 1
ATOM 696 N N . MET A 1 87 ? 11.121 0.991 -25.565 1.00 94.75 87 MET A N 1
ATOM 697 C CA . MET A 1 87 ? 12.395 1.392 -26.176 1.00 94.75 87 MET A CA 1
ATOM 698 C C . MET A 1 87 ? 13.406 0.236 -26.218 1.00 94.75 87 MET A C 1
ATOM 700 O O . MET A 1 87 ? 14.530 0.356 -25.734 1.00 94.75 87 MET A O 1
ATOM 704 N N . LYS A 1 88 ? 13.012 -0.913 -26.779 1.00 91.75 88 LYS A N 1
ATOM 705 C CA . LYS A 1 88 ? 13.869 -2.113 -26.797 1.00 91.75 88 LYS A CA 1
ATOM 706 C C . LYS A 1 88 ? 15.123 -1.925 -27.637 1.00 91.75 88 LYS A C 1
ATOM 708 O O . LYS A 1 88 ? 16.166 -2.416 -27.235 1.00 91.75 88 LYS A O 1
ATOM 713 N N . SER A 1 89 ? 15.009 -1.199 -28.749 1.00 94.19 89 SER A N 1
ATOM 714 C CA . SER A 1 89 ? 16.093 -0.968 -29.708 1.00 94.19 89 SER A CA 1
ATOM 715 C C . SER A 1 89 ? 17.057 0.152 -29.320 1.00 94.19 89 SER A C 1
ATOM 717 O O . SER A 1 89 ? 17.981 0.429 -30.086 1.00 94.19 89 SER A O 1
ATOM 719 N N . LEU A 1 90 ? 16.867 0.796 -28.162 1.00 96.06 90 LEU A N 1
ATOM 720 C CA . LEU A 1 90 ? 17.769 1.835 -27.676 1.00 96.06 90 LEU A CA 1
ATOM 721 C C . LEU A 1 90 ? 19.134 1.217 -27.365 1.00 96.06 90 LEU A C 1
ATOM 723 O O . LEU A 1 90 ? 19.240 0.389 -26.474 1.00 96.06 90 LEU A O 1
ATOM 727 N N . GLN A 1 91 ? 20.172 1.645 -28.079 1.00 95.44 91 GLN A N 1
ATOM 728 C CA . GLN A 1 91 ? 21.540 1.134 -27.956 1.00 95.44 91 GLN A CA 1
ATOM 729 C C . GLN A 1 91 ? 22.486 2.120 -27.271 1.00 95.44 91 GLN A C 1
ATOM 731 O O . GLN A 1 91 ? 23.438 1.700 -26.612 1.00 95.44 91 GLN A O 1
ATOM 736 N N . TYR A 1 92 ? 22.238 3.419 -27.444 1.00 94.00 92 TYR A N 1
ATOM 737 C CA . TYR A 1 92 ? 23.099 4.495 -26.963 1.00 94.00 92 TYR A CA 1
ATOM 738 C C . TYR A 1 92 ? 22.265 5.564 -26.261 1.00 94.00 92 TYR A C 1
ATOM 740 O O . TYR A 1 92 ? 21.385 6.169 -26.880 1.00 94.00 92 TYR A O 1
ATOM 748 N N . LEU A 1 93 ? 22.571 5.821 -24.995 1.00 94.44 93 LEU A N 1
ATOM 749 C CA . LEU A 1 93 ? 21.973 6.901 -24.225 1.00 94.44 93 LEU A CA 1
ATOM 750 C C . LEU A 1 93 ? 23.092 7.773 -23.661 1.00 94.44 93 LEU A C 1
ATOM 752 O O . LEU A 1 93 ? 23.944 7.309 -22.909 1.00 94.44 93 LEU A O 1
ATOM 756 N N . ALA A 1 94 ? 23.089 9.041 -24.043 1.00 92.56 94 ALA A N 1
ATOM 757 C CA . ALA A 1 94 ? 24.054 10.009 -23.569 1.00 92.56 94 ALA A CA 1
ATOM 758 C C . ALA A 1 94 ? 23.382 11.284 -23.080 1.00 92.56 94 ALA A C 1
ATOM 760 O O . ALA A 1 94 ? 22.190 11.509 -23.313 1.00 92.56 94 ALA A O 1
ATOM 761 N N . ILE A 1 95 ? 24.170 12.098 -22.392 1.00 90.12 95 ILE A N 1
ATOM 762 C CA . ILE A 1 95 ? 23.836 13.466 -22.034 1.00 90.12 95 ILE A CA 1
ATOM 763 C C . ILE A 1 95 ? 25.107 14.308 -22.083 1.00 90.12 95 ILE A C 1
ATOM 765 O O . ILE A 1 95 ? 26.182 13.846 -21.693 1.00 90.12 95 ILE A O 1
ATOM 769 N N . TYR A 1 96 ? 25.005 15.539 -22.583 1.00 83.44 96 TYR A N 1
ATOM 770 C CA . TYR A 1 96 ? 26.130 16.466 -22.514 1.00 83.44 96 TYR A CA 1
ATOM 771 C C . TYR A 1 96 ? 26.506 16.758 -21.048 1.00 83.44 96 TYR A C 1
ATOM 773 O O . TYR A 1 96 ? 25.617 16.831 -20.191 1.00 83.44 96 TYR A O 1
ATOM 781 N N . PRO A 1 97 ? 27.802 16.966 -20.743 1.00 74.94 97 PRO A N 1
ATOM 782 C CA . PRO A 1 97 ? 28.238 17.333 -19.399 1.00 74.94 97 PRO A CA 1
ATOM 783 C C . PRO A 1 97 ? 27.449 18.541 -18.876 1.00 74.94 97 PRO A C 1
ATOM 785 O O . PRO A 1 97 ? 27.265 19.515 -19.604 1.00 74.94 97 PRO A O 1
ATOM 788 N N . ASN A 1 98 ? 26.991 18.482 -17.622 1.00 75.06 98 ASN A N 1
ATOM 789 C CA . ASN A 1 98 ? 26.192 19.517 -16.938 1.00 75.06 98 ASN A CA 1
ATOM 790 C C . ASN A 1 98 ? 24.725 19.672 -17.387 1.00 75.06 98 ASN A C 1
ATOM 792 O O . ASN A 1 98 ? 24.036 20.554 -16.878 1.00 75.06 98 ASN A O 1
ATOM 796 N N . HIS A 1 99 ? 24.204 18.820 -18.277 1.00 80.94 99 HIS A N 1
ATOM 797 C CA . HIS A 1 99 ? 22.780 18.841 -18.655 1.00 80.94 99 HIS A CA 1
ATOM 798 C C . HIS A 1 99 ? 21.877 17.986 -17.744 1.00 80.94 99 HIS A C 1
ATOM 800 O O . HIS A 1 99 ? 20.675 17.876 -17.992 1.00 80.94 99 HIS A O 1
ATOM 806 N N . GLY A 1 100 ? 22.436 17.440 -16.660 1.00 84.56 100 GLY A N 1
ATOM 807 C CA . GLY A 1 100 ? 21.720 16.669 -15.647 1.00 84.56 100 GLY A CA 1
ATOM 808 C C . GLY A 1 100 ? 21.879 15.151 -15.811 1.00 84.56 100 GLY A C 1
ATOM 809 O O . GLY A 1 100 ? 22.855 14.704 -16.416 1.00 84.56 100 GLY A O 1
ATOM 810 N N . PRO A 1 101 ? 20.949 14.357 -15.250 1.00 90.56 101 PRO A N 1
ATOM 811 C CA . PRO A 1 101 ? 21.006 12.898 -15.286 1.00 90.56 101 PRO A CA 1
ATOM 812 C C . PRO A 1 101 ? 20.574 12.326 -16.642 1.00 90.56 101 PRO A C 1
ATOM 814 O O . PRO A 1 101 ? 19.700 12.876 -17.313 1.00 90.56 101 PRO A O 1
ATOM 817 N N . LEU A 1 102 ? 21.132 11.168 -17.017 1.00 92.69 102 LEU A N 1
ATOM 818 C CA . LEU A 1 102 ? 20.766 10.433 -18.239 1.00 92.69 102 LEU A CA 1
ATOM 819 C C . LEU A 1 102 ? 19.300 10.010 -18.238 1.00 92.69 102 LEU A C 1
ATOM 821 O O . LEU A 1 102 ? 18.639 10.043 -19.277 1.00 92.69 102 LEU A O 1
ATOM 825 N N . LEU A 1 103 ? 18.807 9.587 -17.079 1.00 94.56 103 LEU A N 1
ATOM 826 C CA . LEU A 1 103 ? 17.427 9.183 -16.895 1.00 94.56 103 LEU A CA 1
ATOM 827 C C . LEU A 1 103 ? 16.830 9.919 -15.702 1.00 94.56 103 LEU A C 1
ATOM 829 O O . LEU A 1 103 ? 17.303 9.791 -14.574 1.00 94.56 103 LEU A O 1
ATOM 833 N N . LYS A 1 104 ? 15.751 10.656 -15.943 1.00 95.62 104 LYS A N 1
ATOM 834 C CA . LYS A 1 104 ? 15.005 11.344 -14.895 1.00 95.62 104 LYS A CA 1
ATOM 835 C C . LYS A 1 104 ? 13.607 10.760 -14.774 1.00 95.62 104 LYS A C 1
ATOM 837 O O . LYS A 1 104 ? 12.847 10.753 -15.740 1.00 95.62 104 LYS A O 1
ATOM 842 N N . LEU A 1 105 ? 13.278 10.268 -13.588 1.00 96.06 105 LEU A N 1
ATOM 843 C CA . LEU A 1 105 ? 11.994 9.660 -13.263 1.00 96.06 105 LEU A CA 1
ATOM 844 C C . LEU A 1 105 ? 11.288 10.557 -12.258 1.00 96.06 105 LEU A C 1
ATOM 846 O O . LEU A 1 105 ? 11.751 10.707 -11.131 1.00 96.06 105 LEU A O 1
ATOM 850 N N . GLU A 1 106 ? 10.207 11.201 -12.685 1.00 95.25 106 GLU A N 1
ATOM 851 C CA . GLU A 1 106 ? 9.502 12.178 -11.868 1.00 95.25 106 GLU A CA 1
ATOM 852 C C . GLU A 1 106 ? 8.009 11.865 -11.731 1.00 95.25 106 GLU A C 1
ATOM 854 O O . GLU A 1 106 ? 7.267 11.884 -12.713 1.00 95.25 106 GLU A O 1
ATOM 859 N N . HIS A 1 107 ? 7.519 11.697 -10.506 1.00 93.56 107 HIS A N 1
ATOM 860 C CA . HIS A 1 107 ? 6.089 11.530 -10.223 1.00 93.56 107 HIS A CA 1
ATOM 861 C C . HIS A 1 107 ? 5.428 10.365 -10.997 1.00 93.56 107 HIS A C 1
ATOM 863 O O . HIS A 1 107 ? 4.254 10.458 -11.365 1.00 93.56 107 HIS A O 1
ATOM 869 N N . ASN A 1 108 ? 6.148 9.268 -11.280 1.00 92.88 108 ASN A N 1
ATOM 870 C CA . ASN A 1 108 ? 5.547 8.059 -11.854 1.00 92.88 108 ASN A CA 1
ATOM 871 C C . ASN A 1 108 ? 5.130 7.111 -10.718 1.00 92.88 108 ASN A C 1
ATOM 873 O O . ASN A 1 108 ? 5.852 6.200 -10.310 1.00 92.88 108 ASN A O 1
ATOM 877 N N . TYR A 1 109 ? 3.932 7.331 -10.176 1.00 89.56 109 TYR A N 1
ATOM 878 C CA . TYR A 1 109 ? 3.462 6.646 -8.964 1.00 89.56 109 TYR A CA 1
ATOM 879 C C . TYR A 1 109 ? 3.240 5.138 -9.125 1.00 89.56 109 TYR A C 1
ATOM 881 O O . TYR A 1 109 ? 3.201 4.409 -8.133 1.00 89.56 109 TYR A O 1
ATOM 889 N N . TYR A 1 110 ? 3.100 4.644 -10.354 1.00 92.94 110 TYR A N 1
ATOM 890 C CA . TYR A 1 110 ? 2.780 3.241 -10.624 1.00 92.94 110 TYR A CA 1
ATOM 891 C C . TYR A 1 110 ? 3.907 2.471 -11.308 1.00 92.94 110 TYR A C 1
ATOM 893 O O . TYR A 1 110 ? 3.768 1.262 -11.484 1.00 92.94 110 TYR A O 1
ATOM 901 N N . LEU A 1 111 ? 5.025 3.125 -11.638 1.00 93.12 111 LEU A N 1
ATOM 902 C CA . LEU A 1 111 ? 6.126 2.494 -12.356 1.00 93.12 111 LEU A CA 1
ATOM 903 C C . LEU A 1 111 ? 6.760 1.379 -11.511 1.00 93.12 111 LEU A C 1
ATOM 905 O O . LEU A 1 111 ? 7.207 1.586 -10.383 1.00 93.12 111 LEU A O 1
ATOM 909 N N . THR A 1 112 ? 6.783 0.173 -12.071 1.00 92.75 112 THR A N 1
ATOM 910 C CA . THR A 1 112 ? 7.309 -1.043 -11.432 1.00 92.75 112 THR A CA 1
ATOM 911 C C . THR A 1 112 ? 8.359 -1.750 -12.271 1.00 92.75 112 THR A C 1
ATOM 913 O O . THR A 1 112 ? 9.128 -2.521 -11.718 1.00 92.75 112 THR A O 1
ATOM 916 N N . SER A 1 113 ? 8.423 -1.516 -13.580 1.00 92.31 113 SER A N 1
ATOM 917 C CA . SER A 1 113 ? 9.418 -2.145 -14.447 1.00 92.31 113 SER A CA 1
ATOM 918 C C . SER A 1 113 ? 9.924 -1.152 -15.481 1.00 92.31 113 SER A C 1
ATOM 920 O O . SER A 1 113 ? 9.133 -0.425 -16.084 1.00 92.31 113 SER A O 1
ATOM 922 N N . LEU A 1 114 ? 11.238 -1.137 -15.672 1.00 92.88 114 LEU A N 1
ATOM 923 C CA . LEU A 1 114 ? 11.944 -0.282 -16.613 1.00 92.88 114 LEU A CA 1
ATOM 924 C C . LEU A 1 114 ? 13.028 -1.131 -17.280 1.00 92.88 114 LEU A C 1
ATOM 926 O O . LEU A 1 114 ? 13.932 -1.610 -16.601 1.00 92.88 114 LEU A O 1
ATOM 930 N N . GLU A 1 115 ? 12.934 -1.327 -18.593 1.00 92.12 115 GLU A N 1
ATOM 931 C CA . GLU A 1 115 ? 13.845 -2.217 -19.318 1.00 92.12 115 GLU A CA 1
ATOM 932 C C . GLU A 1 115 ? 14.279 -1.609 -20.656 1.00 92.12 115 GLU A C 1
ATOM 934 O O . GLU A 1 115 ? 13.447 -1.230 -21.485 1.00 92.12 115 GLU A O 1
ATOM 939 N N . PHE A 1 116 ? 15.594 -1.591 -20.887 1.00 93.31 116 PHE A N 1
ATOM 940 C CA . PHE A 1 116 ? 16.225 -1.172 -22.139 1.00 93.31 116 PHE A CA 1
ATOM 941 C C . PHE A 1 116 ? 17.085 -2.313 -22.689 1.00 93.31 116 PHE A C 1
ATOM 943 O O . PHE A 1 116 ? 18.291 -2.371 -22.469 1.00 93.31 116 PHE A O 1
ATOM 950 N N . ARG A 1 117 ? 16.439 -3.259 -23.374 1.00 90.75 117 ARG A N 1
ATOM 951 C CA . ARG A 1 117 ? 17.029 -4.563 -23.710 1.00 90.75 117 ARG A CA 1
ATOM 952 C C . ARG A 1 117 ? 18.311 -4.496 -24.546 1.00 90.75 117 ARG A C 1
ATOM 954 O O . ARG A 1 117 ? 19.236 -5.254 -24.274 1.00 90.75 117 ARG A O 1
ATOM 961 N N . ASP A 1 118 ? 18.362 -3.628 -25.556 1.00 93.81 118 ASP A N 1
ATOM 962 C CA . ASP A 1 118 ? 19.515 -3.532 -26.462 1.00 93.81 118 ASP A CA 1
ATOM 963 C C . ASP A 1 118 ? 20.506 -2.427 -26.059 1.00 93.81 118 ASP A C 1
ATOM 965 O O . ASP A 1 118 ? 21.393 -2.094 -26.853 1.00 93.81 118 ASP A O 1
ATOM 969 N N . LEU A 1 119 ? 20.378 -1.859 -24.853 1.00 93.38 119 LEU A N 1
ATOM 970 C CA . LEU A 1 119 ? 21.227 -0.768 -24.382 1.00 93.38 119 LEU A CA 1
ATOM 971 C C . LEU A 1 119 ? 22.645 -1.274 -24.129 1.00 93.38 119 LEU A C 1
ATOM 973 O O . LEU A 1 119 ? 22.861 -2.230 -23.391 1.00 93.38 119 LEU A O 1
ATOM 977 N N . ARG A 1 120 ? 23.624 -0.623 -24.761 1.00 91.00 120 ARG A N 1
ATOM 978 C CA . ARG A 1 120 ? 25.036 -1.037 -24.709 1.00 91.00 120 ARG A CA 1
ATOM 979 C C . ARG A 1 120 ? 25.955 0.031 -24.152 1.00 91.00 120 ARG A C 1
ATOM 981 O O . ARG A 1 120 ? 27.011 -0.309 -23.638 1.00 91.00 120 ARG A O 1
ATOM 988 N N . VAL A 1 121 ? 25.592 1.299 -24.330 1.00 90.25 121 VAL A N 1
ATOM 989 C CA . VAL A 1 121 ? 26.451 2.428 -23.980 1.00 90.25 121 VAL A CA 1
ATOM 990 C C . VAL A 1 121 ? 25.636 3.495 -23.267 1.00 90.25 121 VAL A C 1
ATOM 992 O O . VAL A 1 121 ? 24.686 4.041 -23.837 1.00 90.25 121 VAL A O 1
ATOM 995 N N . LEU A 1 122 ? 26.064 3.818 -22.049 1.00 90.12 122 LEU A N 1
ATOM 996 C CA . LEU A 1 122 ? 25.669 5.007 -21.308 1.00 90.12 122 LEU A CA 1
ATOM 997 C C . LEU A 1 122 ? 26.851 5.972 -21.224 1.00 90.12 122 LEU A C 1
ATOM 999 O O . LEU A 1 122 ? 27.943 5.582 -20.822 1.00 90.12 122 LEU A O 1
ATOM 1003 N N . ASN A 1 123 ? 26.631 7.229 -21.599 1.00 88.38 123 ASN A N 1
ATOM 1004 C CA . ASN A 1 123 ? 27.657 8.268 -21.530 1.00 88.38 123 ASN A CA 1
ATOM 1005 C C . ASN A 1 123 ? 27.095 9.548 -20.907 1.00 88.38 123 ASN A C 1
ATOM 1007 O O . ASN A 1 123 ? 26.392 10.306 -21.572 1.00 88.38 123 ASN A O 1
ATOM 1011 N N . GLY A 1 124 ? 27.403 9.795 -19.640 1.00 84.88 124 GLY A N 1
ATOM 1012 C CA . GLY A 1 124 ? 26.912 10.962 -18.919 1.00 84.88 124 GLY A CA 1
ATOM 1013 C C . GLY A 1 124 ? 27.743 11.276 -17.685 1.00 84.88 124 GLY A C 1
ATOM 1014 O O . GLY A 1 124 ? 28.623 10.510 -17.300 1.00 84.88 124 GLY A O 1
ATOM 1015 N N . SER A 1 125 ? 27.451 12.418 -17.070 1.00 83.19 125 SER A N 1
ATOM 1016 C CA . SER A 1 125 ? 27.986 12.798 -15.762 1.00 83.19 125 SER A CA 1
ATOM 1017 C C . SER A 1 125 ? 27.114 12.246 -14.632 1.00 83.19 125 SER A C 1
ATOM 1019 O O . SER A 1 125 ? 25.910 12.072 -14.815 1.00 83.19 125 SER A O 1
ATOM 1021 N N . MET A 1 126 ? 27.709 12.013 -13.460 1.00 85.25 126 MET A N 1
ATOM 1022 C CA . MET A 1 126 ? 26.947 11.679 -12.254 1.00 85.25 126 MET A CA 1
ATOM 1023 C C . MET A 1 126 ? 26.062 12.857 -11.808 1.00 85.25 126 MET A C 1
ATOM 1025 O O . MET A 1 126 ? 26.492 14.006 -11.946 1.00 85.25 126 MET A O 1
ATOM 1029 N N . PRO A 1 127 ? 24.861 12.596 -11.255 1.00 89.38 127 PRO A N 1
ATOM 1030 C CA . PRO A 1 127 ? 24.214 11.285 -11.118 1.00 89.38 127 PRO A CA 1
ATOM 1031 C C . PRO A 1 127 ? 23.648 10.769 -12.452 1.00 89.38 127 PRO A C 1
ATOM 1033 O O . PRO A 1 127 ? 23.118 11.545 -13.244 1.00 89.38 127 PRO A O 1
ATOM 1036 N N . LEU A 1 128 ? 23.700 9.455 -12.706 1.00 89.81 128 LEU A N 1
ATOM 1037 C CA . LEU A 1 128 ? 23.180 8.887 -13.965 1.00 89.81 128 LEU A CA 1
ATOM 1038 C C . LEU A 1 128 ? 21.662 8.825 -13.995 1.00 89.81 128 LEU A C 1
ATOM 1040 O O . LEU A 1 128 ? 21.048 9.049 -15.040 1.00 89.81 128 LEU A O 1
ATOM 1044 N N . VAL A 1 129 ? 21.058 8.501 -12.857 1.00 92.50 129 VAL A N 1
ATOM 1045 C CA . VAL A 1 129 ? 19.608 8.378 -12.725 1.00 92.50 129 VAL A CA 1
ATOM 1046 C C . VAL A 1 129 ? 19.142 9.265 -11.588 1.00 92.50 129 VAL A C 1
ATOM 1048 O O . VAL A 1 129 ? 19.719 9.241 -10.511 1.00 92.50 129 VAL A O 1
ATOM 1051 N N . SER A 1 130 ? 18.091 10.045 -11.800 1.00 94.06 130 SER A N 1
ATOM 1052 C CA . SER A 1 130 ? 17.496 10.852 -10.737 1.00 94.06 130 SER A CA 1
ATOM 1053 C C . SER A 1 130 ? 16.032 10.489 -10.568 1.00 94.06 130 SER A C 1
ATOM 1055 O O . SER A 1 130 ? 15.263 10.479 -11.534 1.00 94.06 130 SER A O 1
ATOM 1057 N N . PHE A 1 131 ? 15.658 10.195 -9.331 1.00 94.19 131 PHE A N 1
ATOM 1058 C CA . PHE A 1 131 ? 14.307 9.858 -8.920 1.00 94.19 131 PHE A CA 1
ATOM 1059 C C . PHE A 1 131 ? 13.722 11.027 -8.136 1.00 94.19 131 PHE A C 1
ATOM 1061 O O . PHE A 1 131 ? 14.275 11.436 -7.121 1.00 94.19 131 PHE A O 1
ATOM 1068 N N . TRP A 1 132 ? 12.587 11.542 -8.589 1.00 93.94 132 TRP A N 1
ATOM 1069 C CA . TRP A 1 132 ? 11.860 12.633 -7.948 1.00 93.94 132 TRP A CA 1
ATOM 1070 C C . TRP A 1 132 ? 10.433 12.189 -7.675 1.00 93.94 132 TRP A C 1
ATOM 1072 O O . TRP A 1 132 ? 9.643 12.054 -8.609 1.00 93.94 132 TRP A O 1
ATOM 1082 N N . HIS A 1 133 ? 10.078 11.978 -6.408 1.00 89.25 133 HIS A N 1
ATOM 1083 C CA . HIS A 1 133 ? 8.718 11.564 -6.033 1.00 89.25 133 HIS A CA 1
ATOM 1084 C C . HIS A 1 133 ? 8.234 10.316 -6.790 1.00 89.25 133 HIS A C 1
ATOM 1086 O O . HIS A 1 133 ? 7.063 10.209 -7.154 1.00 89.25 133 HIS A O 1
ATOM 1092 N N . ASP A 1 134 ? 9.149 9.392 -7.082 1.00 90.50 134 ASP A N 1
ATOM 1093 C CA . ASP A 1 134 ? 8.885 8.233 -7.928 1.00 90.50 134 ASP A CA 1
ATOM 1094 C C . ASP A 1 134 ? 8.725 6.950 -7.100 1.00 90.50 134 ASP A C 1
ATOM 1096 O O . ASP A 1 134 ? 9.349 6.783 -6.049 1.00 90.50 134 ASP A O 1
ATOM 1100 N N . ASN A 1 135 ? 7.886 6.021 -7.565 1.00 89.00 135 ASN A N 1
ATOM 1101 C CA . ASN A 1 135 ? 7.664 4.748 -6.876 1.00 89.00 135 ASN A CA 1
ATOM 1102 C C . ASN A 1 135 ? 8.734 3.699 -7.220 1.00 89.00 135 ASN A C 1
ATOM 1104 O O . ASN A 1 135 ? 8.923 2.737 -6.471 1.00 89.00 135 ASN A O 1
ATOM 1108 N N . TYR A 1 136 ? 9.447 3.865 -8.337 1.00 91.25 136 TYR A N 1
ATOM 1109 C CA . TYR A 1 136 ? 10.380 2.861 -8.845 1.00 91.25 136 TYR A CA 1
ATOM 1110 C C . TYR A 1 136 ? 11.472 2.457 -7.826 1.00 91.25 136 TYR A C 1
ATOM 1112 O O . TYR A 1 136 ? 11.660 1.252 -7.630 1.00 91.25 136 TYR A O 1
ATOM 1120 N N . PRO A 1 137 ? 12.110 3.377 -7.065 1.00 90.44 137 PRO A N 1
ATOM 1121 C CA . PRO A 1 137 ? 13.061 3.017 -6.001 1.00 90.44 137 PRO A CA 1
ATOM 1122 C C . PRO A 1 137 ? 12.478 2.111 -4.913 1.00 90.44 137 PRO A C 1
ATOM 1124 O O . PRO A 1 137 ? 13.105 1.133 -4.494 1.00 90.44 137 PRO A O 1
ATOM 1127 N N . PHE A 1 138 ? 11.240 2.371 -4.486 1.00 89.38 138 PHE A N 1
ATOM 1128 C CA . PHE A 1 138 ? 10.562 1.532 -3.498 1.00 89.38 138 PHE A CA 1
ATOM 1129 C C . PHE A 1 138 ? 10.250 0.137 -4.044 1.00 89.38 138 PHE A C 1
ATOM 1131 O O . PHE A 1 138 ? 10.264 -0.844 -3.293 1.00 89.38 138 PHE A O 1
ATOM 1138 N N . LYS A 1 139 ? 9.963 0.031 -5.345 1.00 90.69 139 LYS A N 1
ATOM 1139 C CA . LYS A 1 139 ? 9.717 -1.247 -6.022 1.00 90.69 139 LYS A CA 1
ATOM 1140 C C . LYS A 1 139 ? 10.999 -2.049 -6.210 1.00 90.69 139 LYS A C 1
ATOM 1142 O O . LYS A 1 139 ? 10.978 -3.245 -5.917 1.00 90.69 139 LYS A O 1
ATOM 1147 N N . MET A 1 140 ? 12.102 -1.397 -6.579 1.00 90.00 140 MET A N 1
ATOM 1148 C CA . MET A 1 140 ? 13.437 -2.005 -6.631 1.00 90.00 140 MET A CA 1
ATOM 1149 C C . MET A 1 140 ? 13.813 -2.644 -5.293 1.00 90.00 140 MET A C 1
ATOM 1151 O O . MET A 1 140 ? 14.160 -3.819 -5.250 1.00 90.00 140 MET A O 1
ATOM 1155 N N . ARG A 1 141 ? 13.628 -1.927 -4.174 1.00 88.06 141 ARG A N 1
ATOM 1156 C CA . ARG A 1 141 ? 13.920 -2.460 -2.829 1.00 88.06 141 ARG A CA 1
ATOM 1157 C C . ARG A 1 141 ? 13.105 -3.708 -2.468 1.00 88.06 141 ARG A C 1
ATOM 1159 O O . ARG A 1 141 ? 13.569 -4.542 -1.697 1.00 88.06 141 ARG A O 1
ATOM 1166 N N . LYS A 1 142 ? 11.873 -3.824 -2.971 1.00 91.31 142 LYS A N 1
ATOM 1167 C CA . LYS A 1 142 ? 10.947 -4.920 -2.631 1.00 91.31 142 LYS A CA 1
ATOM 1168 C C . LYS A 1 142 ? 11.071 -6.141 -3.546 1.00 91.31 142 LYS A C 1
ATOM 1170 O O . LYS A 1 142 ? 10.552 -7.195 -3.188 1.00 91.31 142 LYS A O 1
ATOM 1175 N N . SER A 1 143 ? 11.697 -6.016 -4.716 1.00 91.94 143 SER A N 1
ATOM 1176 C CA . SER A 1 143 ? 11.718 -7.065 -5.740 1.00 91.94 143 SER A CA 1
ATOM 1177 C C . SER A 1 143 ? 13.103 -7.218 -6.355 1.00 91.94 143 SER A C 1
ATOM 1179 O O . SER A 1 143 ? 13.565 -6.340 -7.082 1.00 91.94 143 SER A O 1
ATOM 1181 N N . GLY A 1 144 ? 13.719 -8.385 -6.142 1.00 91.56 144 GLY A N 1
ATOM 1182 C CA . GLY A 1 144 ? 15.030 -8.708 -6.712 1.00 91.56 144 GLY A CA 1
ATOM 1183 C C . GLY A 1 144 ? 15.065 -8.627 -8.242 1.00 91.56 144 GLY A C 1
ATOM 1184 O O . GLY A 1 144 ? 16.049 -8.161 -8.798 1.00 91.56 144 GLY A O 1
ATOM 1185 N N . ASN A 1 145 ? 13.971 -8.976 -8.928 1.00 92.50 145 ASN A N 1
ATOM 1186 C CA . ASN A 1 145 ? 13.906 -8.889 -10.392 1.00 92.50 145 ASN A CA 1
ATOM 1187 C C . ASN A 1 145 ? 13.948 -7.439 -10.897 1.00 92.50 145 ASN A C 1
ATOM 1189 O O . ASN A 1 145 ? 14.579 -7.166 -11.909 1.00 92.50 145 ASN A O 1
ATOM 1193 N N . ILE A 1 146 ? 13.279 -6.510 -10.206 1.00 91.25 146 ILE A N 1
ATOM 1194 C CA . ILE A 1 146 ? 13.258 -5.087 -10.595 1.00 91.25 146 ILE A CA 1
ATOM 1195 C C . ILE A 1 146 ? 14.620 -4.457 -10.295 1.00 91.25 146 ILE A C 1
ATOM 1197 O O . ILE A 1 146 ? 15.142 -3.680 -11.088 1.00 91.25 146 ILE A O 1
ATOM 1201 N N . PHE A 1 147 ? 15.225 -4.836 -9.168 1.00 91.00 147 PHE A N 1
ATOM 1202 C CA . PHE A 1 147 ? 16.593 -4.443 -8.859 1.00 91.00 147 PHE A CA 1
ATOM 1203 C C . PHE A 1 147 ? 17.582 -4.950 -9.919 1.00 91.00 147 PHE A C 1
ATOM 1205 O O . PHE A 1 147 ? 18.415 -4.177 -10.380 1.00 91.00 147 PHE A O 1
ATOM 1212 N N . GLN A 1 148 ? 17.436 -6.196 -10.385 1.00 91.31 148 GLN A N 1
ATOM 1213 C CA . GLN A 1 148 ? 18.262 -6.733 -11.467 1.00 91.31 148 GLN A CA 1
ATOM 1214 C C . GLN A 1 148 ? 18.093 -5.942 -12.771 1.00 91.31 148 GLN A C 1
ATOM 1216 O O . GLN A 1 148 ? 19.094 -5.594 -13.380 1.00 91.31 148 GLN A O 1
ATOM 1221 N N . GLN A 1 149 ? 16.867 -5.564 -13.154 1.00 90.44 149 GLN A N 1
ATOM 1222 C CA . GLN A 1 149 ? 16.636 -4.709 -14.333 1.00 90.44 149 GLN A CA 1
ATOM 1223 C C . GLN A 1 149 ? 17.390 -3.374 -14.243 1.00 90.44 149 GLN A C 1
ATOM 1225 O O . GLN A 1 149 ? 17.929 -2.882 -15.234 1.00 90.44 149 GLN A O 1
ATOM 1230 N N . PHE A 1 150 ? 17.444 -2.782 -13.050 1.00 90.00 150 PHE A N 1
ATOM 1231 C CA . PHE A 1 150 ? 18.202 -1.556 -12.823 1.00 90.00 150 PHE A CA 1
ATOM 1232 C C . PHE A 1 150 ? 19.718 -1.779 -12.892 1.00 90.00 150 PHE A C 1
ATOM 1234 O O . PHE A 1 150 ? 20.428 -0.960 -13.472 1.00 90.00 150 PHE A O 1
ATOM 1241 N N . LEU A 1 151 ? 20.218 -2.898 -12.361 1.00 88.50 151 LEU A N 1
ATOM 1242 C CA . LEU A 1 151 ? 21.626 -3.276 -12.510 1.00 88.50 151 LEU A CA 1
ATOM 1243 C C . LEU A 1 151 ? 22.001 -3.524 -13.974 1.00 88.50 151 LEU A C 1
ATOM 1245 O O . LEU A 1 151 ? 23.063 -3.083 -14.400 1.00 88.50 151 LEU A O 1
ATOM 1249 N N . ASP A 1 152 ? 21.127 -4.165 -14.751 1.00 88.81 152 ASP A N 1
ATOM 1250 C CA . ASP A 1 152 ? 21.335 -4.406 -16.181 1.00 88.81 152 ASP A CA 1
ATOM 1251 C C . ASP A 1 152 ? 21.420 -3.080 -16.956 1.00 88.81 152 ASP A C 1
ATOM 1253 O O . ASP A 1 152 ? 22.258 -2.929 -17.845 1.00 88.81 152 ASP A O 1
ATOM 1257 N N . PHE A 1 153 ? 20.613 -2.082 -16.574 1.00 89.56 153 PHE A N 1
ATOM 1258 C CA . PHE A 1 153 ? 20.742 -0.719 -17.093 1.00 89.56 153 PHE A CA 1
ATOM 1259 C C . PHE A 1 153 ? 22.108 -0.111 -16.744 1.00 89.56 153 PHE A C 1
ATOM 1261 O O . PHE A 1 153 ? 22.800 0.380 -17.633 1.00 89.56 153 PHE A O 1
ATOM 1268 N N . LEU A 1 154 ? 22.528 -0.169 -15.476 1.00 86.81 154 LEU A N 1
ATOM 1269 C CA . LEU A 1 154 ? 23.814 0.388 -15.042 1.00 86.81 154 LEU A CA 1
ATOM 1270 C C . LEU A 1 154 ? 25.018 -0.330 -15.663 1.00 86.81 154 LEU A C 1
ATOM 1272 O O . LEU A 1 154 ? 26.035 0.308 -15.921 1.00 86.81 154 LEU A O 1
ATOM 1276 N N . ALA A 1 155 ? 24.907 -1.622 -15.970 1.00 85.06 155 ALA A N 1
ATOM 1277 C CA . ALA A 1 155 ? 25.968 -2.381 -16.627 1.00 85.06 155 ALA A CA 1
ATOM 1278 C C . ALA A 1 155 ? 26.350 -1.796 -18.002 1.00 85.06 155 ALA A C 1
ATOM 1280 O O . ALA A 1 155 ? 27.502 -1.916 -18.424 1.00 85.06 155 ALA A O 1
ATOM 1281 N N . ALA A 1 156 ? 25.429 -1.095 -18.674 1.00 85.19 156 ALA A N 1
ATOM 1282 C CA . ALA A 1 156 ? 25.697 -0.407 -19.938 1.00 85.19 156 ALA A CA 1
ATOM 1283 C C . ALA A 1 156 ? 26.579 0.856 -19.796 1.00 85.19 156 ALA A C 1
ATOM 1285 O O . ALA A 1 156 ? 27.020 1.408 -20.804 1.00 85.19 156 ALA A O 1
ATOM 1286 N N . ALA A 1 157 ? 26.867 1.321 -18.574 1.00 76.75 157 ALA A N 1
ATOM 1287 C CA . ALA A 1 157 ? 27.791 2.431 -18.311 1.00 76.75 157 ALA A CA 1
ATOM 1288 C C . ALA A 1 157 ? 29.271 2.083 -18.502 1.00 76.75 157 ALA A C 1
ATOM 1290 O O . ALA A 1 157 ? 30.091 2.993 -18.650 1.00 76.75 157 ALA A O 1
ATOM 1291 N N . GLY A 1 158 ? 29.614 0.791 -18.546 1.00 69.12 158 GLY A N 1
ATOM 1292 C CA . GLY A 1 158 ? 30.986 0.325 -18.754 1.00 69.12 158 GLY A CA 1
ATOM 1293 C C . GLY A 1 158 ? 31.989 0.874 -17.727 1.00 69.12 158 GLY A C 1
ATOM 1294 O O . GLY A 1 158 ? 31.628 1.263 -16.622 1.00 69.12 158 GLY A O 1
ATOM 1295 N N . HIS A 1 159 ? 33.272 0.911 -18.106 1.00 62.97 159 HIS A N 1
ATOM 1296 C CA . HIS A 1 159 ? 34.375 1.415 -17.268 1.00 62.97 159 HIS A CA 1
ATOM 1297 C C . HIS A 1 159 ? 34.515 2.947 -17.255 1.00 62.97 159 HIS A C 1
ATOM 1299 O O . HIS A 1 159 ? 35.391 3.472 -16.574 1.00 62.97 159 HIS A O 1
ATOM 1305 N N . SER A 1 160 ? 33.694 3.674 -18.021 1.00 63.00 160 SER A N 1
ATOM 1306 C CA . SER A 1 160 ? 33.710 5.147 -18.070 1.00 63.00 160 SER A CA 1
ATOM 1307 C C . SER A 1 160 ? 33.245 5.803 -16.770 1.00 63.00 160 SER A C 1
ATOM 1309 O O . SER A 1 160 ? 33.392 7.013 -16.613 1.00 63.00 160 SER A O 1
ATOM 1311 N N . ILE A 1 161 ? 32.669 5.021 -15.857 1.00 68.06 161 ILE A N 1
ATOM 1312 C CA . ILE A 1 161 ? 32.038 5.491 -14.632 1.00 68.06 161 ILE A CA 1
ATOM 1313 C C . ILE A 1 161 ? 32.549 4.635 -13.474 1.00 68.06 161 ILE A C 1
ATOM 1315 O O . ILE A 1 161 ? 32.572 3.411 -13.586 1.00 68.06 161 ILE A O 1
ATOM 1319 N N . ASP A 1 162 ? 32.987 5.280 -12.390 1.00 68.44 162 ASP A N 1
ATOM 1320 C CA . ASP A 1 162 ? 33.559 4.599 -11.227 1.00 68.44 162 ASP A CA 1
ATOM 1321 C C . ASP A 1 162 ? 32.508 3.706 -10.534 1.00 68.44 162 ASP A C 1
ATOM 1323 O O . ASP A 1 162 ? 31.600 4.262 -9.907 1.00 68.44 162 ASP A O 1
ATOM 1327 N N . PRO A 1 163 ? 32.642 2.358 -10.591 1.00 63.06 163 PRO A N 1
ATOM 1328 C CA . PRO A 1 163 ? 31.694 1.386 -10.023 1.00 63.06 163 PRO A CA 1
ATOM 1329 C C . PRO A 1 163 ? 31.464 1.542 -8.519 1.00 63.06 163 PRO A C 1
ATOM 1331 O O . PRO A 1 163 ? 30.469 1.034 -8.004 1.00 63.06 163 PRO A O 1
ATOM 1334 N N . CYS A 1 164 ? 32.358 2.239 -7.816 1.00 67.56 164 CYS A N 1
ATOM 1335 C CA . CYS A 1 164 ? 32.287 2.462 -6.376 1.00 67.56 164 CYS A CA 1
ATOM 1336 C C . CYS A 1 164 ? 31.798 3.868 -5.997 1.00 67.56 164 CYS A C 1
ATOM 1338 O O . CYS A 1 164 ? 31.774 4.196 -4.809 1.00 67.56 164 CYS A O 1
ATOM 1340 N N . SER A 1 165 ? 31.418 4.705 -6.969 1.00 72.12 165 SER A N 1
ATOM 1341 C CA . SER A 1 165 ? 30.929 6.054 -6.686 1.00 72.12 165 SER A CA 1
ATOM 1342 C C . SER A 1 165 ? 29.622 6.006 -5.878 1.00 72.12 165 SER A C 1
ATOM 1344 O O . SER A 1 165 ? 28.699 5.282 -6.250 1.00 72.12 165 SER A O 1
ATOM 1346 N N . PRO A 1 166 ? 29.490 6.778 -4.787 1.00 69.25 166 PRO A N 1
ATOM 1347 C CA . PRO A 1 166 ? 28.244 6.844 -4.026 1.00 69.25 166 PRO A CA 1
ATOM 1348 C C . PRO A 1 166 ? 27.109 7.558 -4.786 1.00 69.25 166 PRO A C 1
ATOM 1350 O O . PRO A 1 166 ? 25.948 7.400 -4.416 1.00 69.25 166 PRO A O 1
ATOM 1353 N N . ASP A 1 167 ? 27.419 8.277 -5.871 1.00 77.62 167 ASP A N 1
ATOM 1354 C CA . ASP A 1 167 ? 26.512 9.230 -6.527 1.00 77.62 167 ASP A CA 1
ATOM 1355 C C . ASP A 1 167 ? 25.894 8.692 -7.833 1.00 77.62 167 ASP A C 1
ATOM 1357 O O . ASP A 1 167 ? 25.539 9.450 -8.734 1.00 77.62 167 ASP A O 1
ATOM 1361 N N . TYR A 1 168 ? 25.756 7.368 -7.971 1.00 80.00 168 TYR A N 1
ATOM 1362 C CA . TYR A 1 168 ? 25.169 6.738 -9.167 1.00 80.00 168 TYR A CA 1
ATOM 1363 C C . TYR A 1 168 ? 23.747 7.200 -9.469 1.00 80.00 168 TYR A C 1
ATOM 1365 O O . TYR A 1 168 ? 23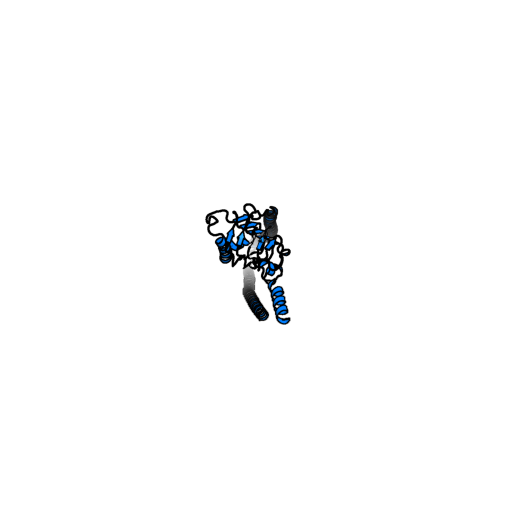.343 7.311 -10.635 1.00 80.00 168 TYR A O 1
ATOM 1373 N N . PHE A 1 169 ? 22.980 7.432 -8.413 1.00 86.38 169 PHE A N 1
ATOM 1374 C CA . PHE A 1 169 ? 21.621 7.902 -8.512 1.00 86.38 169 PHE A CA 1
ATOM 1375 C C . PHE A 1 169 ? 21.326 8.926 -7.430 1.00 86.38 169 PHE A C 1
ATOM 1377 O O . PHE A 1 169 ? 21.813 8.827 -6.309 1.00 86.38 169 PHE A O 1
ATOM 1384 N N . ASP A 1 170 ? 20.478 9.878 -7.785 1.00 89.12 170 ASP A N 1
ATOM 1385 C CA . ASP A 1 170 ? 19.959 10.882 -6.871 1.00 89.12 170 ASP A CA 1
ATOM 1386 C C . ASP A 1 170 ? 18.502 10.562 -6.547 1.00 89.12 170 ASP A C 1
ATOM 1388 O O . ASP A 1 170 ? 17.729 10.139 -7.414 1.00 89.12 170 ASP A O 1
ATOM 1392 N N . LEU A 1 171 ? 18.132 10.720 -5.286 1.00 87.88 171 LEU A N 1
ATOM 1393 C CA . LEU A 1 171 ? 16.866 10.262 -4.741 1.00 87.88 171 LEU A CA 1
ATOM 1394 C C . LEU A 1 171 ? 16.222 11.392 -3.952 1.00 87.88 171 LEU A C 1
ATOM 1396 O O . LEU A 1 171 ? 16.446 11.560 -2.756 1.00 87.88 171 LEU A O 1
ATOM 1400 N N . HIS A 1 172 ? 15.358 12.131 -4.634 1.00 86.25 172 HIS A N 1
ATOM 1401 C CA . HIS A 1 172 ? 14.497 13.127 -4.026 1.00 86.25 172 HIS A CA 1
ATOM 1402 C C . HIS A 1 172 ? 13.172 12.466 -3.688 1.00 86.25 172 HIS A C 1
ATOM 1404 O O . HIS A 1 172 ? 12.264 12.322 -4.518 1.00 86.25 172 HIS A O 1
ATOM 1410 N N . PHE A 1 173 ? 13.065 12.034 -2.442 1.00 77.62 173 PHE A N 1
ATOM 1411 C CA . PHE A 1 173 ? 11.755 11.778 -1.885 1.00 77.62 173 PHE A CA 1
ATOM 1412 C C . PHE A 1 173 ? 11.033 13.097 -1.674 1.00 77.62 173 PHE A C 1
ATOM 1414 O O . PHE A 1 173 ? 11.656 14.142 -1.479 1.00 77.62 173 PHE A O 1
ATOM 1421 N N . MET A 1 174 ? 9.706 13.014 -1.639 1.00 57.94 174 MET A N 1
ATOM 1422 C CA . MET A 1 174 ? 8.979 14.029 -0.902 1.00 57.94 174 MET A CA 1
ATOM 1423 C C . MET A 1 174 ? 9.500 13.821 0.502 1.00 57.94 174 MET A C 1
ATOM 1425 O O . MET A 1 174 ? 9.298 12.755 1.083 1.00 57.94 174 MET A O 1
ATOM 1429 N N . GLU A 1 175 ? 10.187 14.819 1.038 1.00 48.59 175 GLU A N 1
ATOM 1430 C CA . GLU A 1 175 ? 9.919 15.134 2.422 1.00 48.59 175 GLU A CA 1
ATOM 1431 C C . GLU A 1 175 ? 8.398 15.250 2.448 1.00 48.59 175 GLU A C 1
ATOM 1433 O O . GLU A 1 175 ? 7.820 16.173 1.864 1.00 48.59 175 GLU A O 1
ATOM 1438 N N . GLU A 1 176 ? 7.730 14.193 2.913 1.00 43.62 176 GLU A N 1
ATOM 1439 C CA . GLU A 1 176 ? 6.327 14.276 3.232 1.00 43.62 176 GLU A CA 1
ATOM 1440 C C . GLU A 1 176 ? 6.287 15.364 4.301 1.00 43.62 176 GLU A C 1
ATOM 1442 O O . GLU A 1 176 ? 6.374 15.103 5.498 1.00 43.62 176 GLU A O 1
ATOM 1447 N N . ASN A 1 177 ? 6.104 16.607 3.856 1.00 40.44 177 ASN A N 1
ATOM 1448 C CA . ASN A 1 177 ? 5.250 17.558 4.524 1.00 40.44 177 ASN A CA 1
ATOM 1449 C C . ASN A 1 177 ? 3.871 16.892 4.559 1.00 40.44 177 ASN A C 1
ATOM 1451 O O . ASN A 1 177 ? 2.932 17.323 3.892 1.00 40.44 177 ASN A O 1
ATOM 1455 N N . PHE A 1 178 ? 3.748 15.789 5.305 1.00 39.00 178 PHE A N 1
ATOM 1456 C CA . PHE A 1 178 ? 2.513 15.471 5.959 1.00 39.00 178 PHE A CA 1
ATOM 1457 C C . PHE A 1 178 ? 2.167 16.773 6.659 1.00 39.00 178 PHE A C 1
ATOM 1459 O O . PHE A 1 178 ? 2.966 17.222 7.489 1.00 39.00 178 PHE A O 1
ATOM 1466 N N . PRO A 1 179 ? 1.047 17.430 6.317 1.00 43.88 179 PRO A N 1
ATOM 1467 C CA . PRO A 1 179 ? 0.562 18.456 7.207 1.00 43.88 179 PRO A CA 1
ATOM 1468 C C . PRO A 1 179 ? 0.521 17.782 8.577 1.00 43.88 179 PRO A C 1
ATOM 1470 O O . PRO A 1 179 ? -0.082 16.713 8.737 1.00 43.88 179 PRO A O 1
ATOM 1473 N N . SER A 1 180 ? 1.233 18.362 9.539 1.00 54.44 180 SER A N 1
ATOM 1474 C CA . SER A 1 180 ? 1.330 17.929 10.937 1.00 54.44 180 SER A CA 1
ATOM 1475 C C . SER A 1 180 ? -0.037 17.753 11.613 1.00 54.44 180 SER A C 1
ATOM 1477 O O . SER A 1 180 ? -0.130 17.411 12.782 1.00 54.44 180 SER A O 1
ATOM 1479 N N . ASP A 1 181 ? -1.122 17.969 10.891 1.00 56.56 181 ASP A N 1
ATOM 1480 C CA . ASP A 1 181 ? -2.476 17.927 11.386 1.00 56.56 181 ASP A CA 1
ATOM 1481 C C . ASP A 1 181 ? -3.036 16.500 11.369 1.00 56.56 181 ASP A C 1
ATOM 1483 O O . ASP A 1 181 ? -3.872 16.165 12.203 1.00 56.56 181 ASP A O 1
ATOM 1487 N N . HIS A 1 182 ? -2.567 15.597 10.494 1.00 55.94 182 HIS A N 1
ATOM 1488 C CA . HIS A 1 182 ? -3.193 14.270 10.394 1.00 55.94 182 HIS A CA 1
ATOM 1489 C C . HIS A 1 182 ? -2.866 13.355 11.585 1.00 55.94 182 HIS A C 1
ATOM 1491 O O . HIS A 1 182 ? -3.730 12.594 12.032 1.00 55.94 182 HIS A O 1
ATOM 1497 N N . TRP A 1 183 ? -1.653 13.448 12.144 1.00 60.16 183 TRP A N 1
ATOM 1498 C CA . TRP A 1 183 ? -1.321 12.751 13.390 1.00 60.16 183 TRP A CA 1
ATOM 1499 C C . TRP A 1 183 ? -2.052 13.380 14.577 1.00 60.16 183 TRP A C 1
ATOM 1501 O O . TRP A 1 183 ? -2.508 12.649 15.452 1.00 60.16 183 TRP A O 1
ATOM 1511 N N . TYR A 1 184 ? -2.258 14.702 14.565 1.00 63.75 184 TYR A N 1
ATOM 1512 C CA . TYR A 1 184 ? -3.067 15.390 15.565 1.00 63.75 184 TYR A CA 1
ATOM 1513 C C . TYR A 1 184 ? -4.518 14.901 15.537 1.00 63.75 184 TYR A C 1
ATOM 1515 O O . TYR A 1 184 ? -5.060 14.594 16.590 1.00 63.75 184 TYR A O 1
ATOM 1523 N N . PHE A 1 185 ? -5.131 14.709 14.363 1.00 65.25 185 PHE A N 1
ATOM 1524 C CA . PHE A 1 185 ? -6.481 14.136 14.256 1.00 65.25 185 PHE A CA 1
ATOM 1525 C C . PHE A 1 185 ? -6.560 12.681 14.724 1.00 65.25 185 PHE A C 1
ATOM 1527 O O . PHE A 1 185 ? -7.544 12.298 15.354 1.00 65.25 185 PHE A O 1
ATOM 1534 N N . VAL A 1 186 ? -5.538 11.866 14.455 1.00 71.62 186 VAL A N 1
ATOM 1535 C CA . VAL A 1 186 ? -5.494 10.473 14.931 1.00 71.62 186 VAL A CA 1
ATOM 1536 C C . VAL A 1 186 ? -5.307 10.426 16.451 1.00 71.62 186 VAL A C 1
ATOM 1538 O O . VAL A 1 186 ? -6.032 9.703 17.133 1.00 71.62 186 VAL A O 1
ATOM 1541 N N . VAL A 1 187 ? -4.398 11.235 17.001 1.00 71.69 187 VAL A N 1
ATOM 1542 C CA . VAL A 1 187 ? -4.150 11.325 18.447 1.00 71.69 187 VAL A CA 1
ATOM 1543 C C . VAL A 1 187 ? -5.357 11.930 19.166 1.00 71.69 187 VAL A C 1
ATOM 1545 O O . VAL A 1 187 ? -5.867 11.317 20.101 1.00 71.69 187 VAL A O 1
ATOM 1548 N N . ALA A 1 188 ? -5.897 13.054 18.698 1.00 72.31 188 ALA A N 1
ATOM 1549 C CA . ALA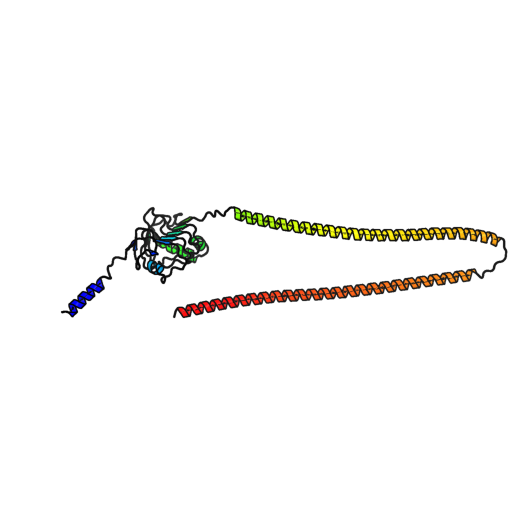 A 1 188 ? -7.098 13.678 19.251 1.00 72.31 188 ALA A CA 1
ATOM 1550 C C . ALA A 1 188 ? -8.330 12.771 19.120 1.00 72.31 188 ALA A C 1
ATOM 1552 O O . ALA A 1 188 ? -9.106 12.658 20.065 1.00 72.31 188 ALA A O 1
ATOM 1553 N N . GLY A 1 189 ? -8.483 12.063 17.998 1.00 73.31 189 GLY A N 1
ATOM 1554 C CA . GLY A 1 189 ? -9.545 11.076 17.805 1.00 73.31 189 GLY A CA 1
ATOM 1555 C C . GLY A 1 189 ? -9.430 9.900 18.776 1.00 73.31 189 GLY A C 1
ATOM 1556 O O . GLY A 1 189 ? -10.426 9.492 19.372 1.00 73.31 189 GLY A O 1
ATOM 1557 N N . SER A 1 190 ? -8.213 9.395 19.001 1.00 74.88 190 SER A N 1
ATOM 1558 C CA . SER A 1 190 ? -7.962 8.314 19.963 1.00 74.88 190 SER A CA 1
ATOM 1559 C C . SER A 1 190 ? -8.187 8.747 21.419 1.00 74.88 190 SER A C 1
ATOM 1561 O O . SER A 1 190 ? -8.826 8.018 22.177 1.00 74.88 190 SER A O 1
ATOM 1563 N N . LEU A 1 191 ? -7.762 9.959 21.795 1.00 77.31 191 LEU A N 1
ATOM 1564 C CA . LEU A 1 191 ? -8.011 10.538 23.119 1.00 77.31 191 LEU A CA 1
ATOM 1565 C C . LEU A 1 191 ? -9.498 10.845 23.337 1.00 77.31 191 LEU A C 1
ATOM 1567 O O . LEU A 1 191 ? -10.024 10.586 24.417 1.00 77.31 191 LEU A O 1
ATOM 1571 N N . GLY A 1 192 ? -10.195 11.333 22.308 1.00 82.81 192 GLY A N 1
ATOM 1572 C CA . GLY A 1 192 ? -11.636 11.571 22.346 1.00 82.81 192 GLY A CA 1
ATOM 1573 C C . GLY A 1 192 ? -12.433 10.280 22.530 1.00 82.81 192 GLY A C 1
ATOM 1574 O O . GLY A 1 192 ? -13.313 10.216 23.386 1.00 82.81 192 GLY A O 1
ATOM 1575 N N . ALA A 1 193 ? -12.085 9.218 21.797 1.00 80.69 193 ALA A N 1
ATOM 1576 C CA . ALA A 1 193 ? -12.708 7.907 21.968 1.00 80.69 193 ALA A CA 1
ATOM 1577 C C . ALA A 1 193 ? -12.473 7.339 23.380 1.00 80.69 193 ALA A C 1
ATOM 1579 O O . ALA A 1 193 ? -13.407 6.834 24.002 1.00 80.69 193 ALA A O 1
ATOM 1580 N N . LEU A 1 194 ? -11.256 7.476 23.915 1.00 82.81 194 LEU A N 1
ATOM 1581 C CA . LEU A 1 194 ? -10.918 7.049 25.274 1.00 82.81 194 LEU A CA 1
ATOM 1582 C C . LEU A 1 194 ? -11.709 7.833 26.338 1.00 82.81 194 LEU A C 1
ATOM 1584 O O . LEU A 1 194 ? -12.230 7.235 27.278 1.00 82.81 194 LEU A O 1
ATOM 1588 N N . ALA A 1 195 ? -11.867 9.148 26.167 1.00 84.19 195 ALA A N 1
ATOM 1589 C CA . ALA A 1 195 ? -12.675 9.978 27.059 1.00 84.19 195 ALA A CA 1
ATOM 1590 C C . ALA A 1 195 ? -14.157 9.570 27.045 1.00 84.19 195 ALA A C 1
ATOM 1592 O O . ALA A 1 195 ? -14.767 9.451 28.106 1.00 84.19 195 ALA A O 1
ATOM 1593 N N . VAL A 1 196 ? -14.729 9.287 25.869 1.00 86.19 196 VAL A N 1
ATOM 1594 C CA . VAL A 1 196 ? -16.120 8.814 25.750 1.00 86.19 196 VAL A CA 1
ATOM 1595 C C . VAL A 1 196 ? -16.310 7.478 26.466 1.00 86.19 196 VAL A C 1
ATOM 1597 O O . VAL A 1 196 ? -17.286 7.314 27.195 1.00 86.19 196 VAL A O 1
ATOM 1600 N N . VAL A 1 197 ? -15.368 6.542 26.316 1.00 86.81 197 VAL A N 1
ATOM 1601 C CA . VAL A 1 197 ? -15.418 5.256 27.029 1.00 86.81 197 VAL A CA 1
ATOM 1602 C C . VAL A 1 197 ? -15.358 5.467 28.542 1.00 86.81 197 VAL A C 1
ATOM 1604 O O . VAL A 1 197 ? -16.175 4.888 29.251 1.00 86.81 197 VAL A O 1
ATOM 1607 N N . MET A 1 198 ? -14.472 6.335 29.041 1.00 85.44 198 MET A N 1
ATOM 1608 C CA . MET A 1 198 ? -14.393 6.636 30.477 1.00 85.44 198 MET A CA 1
ATOM 1609 C C . MET A 1 198 ? -15.663 7.304 31.021 1.00 85.44 198 MET A C 1
ATOM 1611 O O . MET A 1 198 ? -16.083 6.990 32.134 1.00 85.44 198 MET A O 1
ATOM 1615 N N . ILE A 1 199 ? -16.304 8.189 30.250 1.00 86.94 199 ILE A N 1
ATOM 1616 C CA . ILE A 1 199 ? -17.579 8.819 30.636 1.00 86.94 199 ILE A CA 1
ATOM 1617 C C . ILE A 1 199 ? -18.699 7.775 30.698 1.00 86.94 199 ILE A C 1
ATOM 1619 O O . ILE A 1 199 ? -19.471 7.745 31.654 1.00 86.94 199 ILE A O 1
ATOM 1623 N N . ILE A 1 200 ? -18.789 6.890 29.703 1.00 86.94 200 ILE A N 1
ATOM 1624 C CA . ILE A 1 200 ? -19.789 5.815 29.703 1.00 86.94 200 ILE A CA 1
ATOM 1625 C C . ILE A 1 200 ? -19.561 4.878 30.892 1.00 86.94 200 ILE A C 1
ATOM 1627 O O . ILE A 1 200 ? -20.518 4.536 31.583 1.00 86.94 200 ILE A O 1
ATOM 1631 N N . ASP A 1 201 ? -18.310 4.504 31.162 1.00 86.81 201 ASP A N 1
ATOM 1632 C CA . ASP A 1 201 ? -17.964 3.616 32.271 1.00 86.81 201 ASP A CA 1
ATOM 1633 C C . ASP A 1 201 ? -18.285 4.254 33.631 1.00 86.81 201 ASP A C 1
ATOM 1635 O O . ASP A 1 201 ? -18.904 3.620 34.480 1.00 86.81 201 ASP A O 1
ATOM 1639 N N . THR A 1 202 ? -17.996 5.547 33.816 1.00 87.25 202 THR A N 1
ATOM 1640 C CA . THR A 1 202 ? -18.365 6.276 35.046 1.00 87.25 202 THR A CA 1
ATOM 1641 C C . THR A 1 202 ? -19.876 6.433 35.218 1.00 87.25 202 THR A C 1
ATOM 1643 O O . THR A 1 202 ? -20.378 6.287 36.335 1.00 87.25 202 THR A O 1
ATOM 1646 N N . ILE A 1 203 ? -20.638 6.671 34.146 1.00 88.94 203 ILE A N 1
ATOM 1647 C CA . ILE A 1 203 ? -22.110 6.707 34.213 1.00 88.94 203 ILE A CA 1
ATOM 1648 C C . ILE A 1 203 ? -22.663 5.322 34.570 1.00 88.94 203 ILE A C 1
ATOM 1650 O O . ILE A 1 203 ? -23.518 5.199 35.446 1.00 88.94 203 ILE A O 1
ATOM 1654 N N . LEU A 1 204 ? -22.168 4.260 33.934 1.00 90.06 204 LEU A N 1
ATOM 1655 C CA . LEU A 1 204 ? -22.593 2.895 34.247 1.00 90.06 204 LEU A CA 1
ATOM 1656 C C . LEU A 1 204 ? -22.232 2.512 35.684 1.00 90.06 204 LEU A C 1
ATOM 1658 O O . LEU A 1 204 ? -23.063 1.939 36.387 1.00 90.06 204 LEU A O 1
ATOM 1662 N N . PHE A 1 205 ? -21.032 2.872 36.137 1.00 88.81 205 PHE A N 1
ATOM 1663 C CA . PHE A 1 205 ? -20.569 2.620 37.494 1.00 88.81 205 PHE A CA 1
ATOM 1664 C C . PHE A 1 205 ? -21.403 3.369 38.536 1.00 88.81 205 PHE A C 1
ATOM 1666 O O . PHE A 1 205 ? -21.818 2.767 39.521 1.00 88.81 205 PHE A O 1
ATOM 1673 N N . THR A 1 206 ? -21.728 4.644 38.310 1.00 87.31 206 THR A N 1
ATOM 1674 C CA . THR A 1 206 ? -22.574 5.426 39.232 1.00 87.31 206 THR A CA 1
ATOM 1675 C C . THR A 1 206 ? -24.013 4.916 39.273 1.00 87.31 206 THR A C 1
ATOM 1677 O O . THR A 1 206 ? -24.593 4.789 40.352 1.00 87.31 206 THR A O 1
ATOM 1680 N N . VAL A 1 207 ? -24.597 4.537 38.130 1.00 89.00 207 VAL A N 1
ATOM 1681 C CA . VAL A 1 207 ? -25.921 3.888 38.091 1.00 89.00 207 VAL A CA 1
ATOM 1682 C C . VAL A 1 207 ? -25.893 2.550 38.831 1.00 89.00 207 VAL A C 1
ATOM 1684 O O . VAL A 1 207 ? -26.816 2.235 39.587 1.00 89.00 207 VAL A O 1
ATOM 1687 N N . PHE A 1 208 ? -24.827 1.773 38.647 1.00 89.88 208 PHE A N 1
ATOM 1688 C CA . PHE A 1 208 ? -24.630 0.509 39.342 1.00 89.88 208 PHE A CA 1
ATOM 1689 C C . PHE A 1 208 ? -24.485 0.711 40.853 1.00 89.88 208 PHE A C 1
ATOM 1691 O O . PHE A 1 208 ? -25.200 0.048 41.600 1.00 89.88 208 PHE A O 1
ATOM 1698 N N . GLN A 1 209 ? -23.644 1.646 41.305 1.00 89.00 209 GLN A N 1
ATOM 1699 C CA . GLN A 1 209 ? -23.489 1.985 42.722 1.00 89.00 209 GLN A CA 1
ATOM 1700 C C . GLN A 1 209 ? -24.820 2.404 43.339 1.00 89.00 209 GLN A C 1
ATOM 1702 O O . GLN A 1 209 ? -25.246 1.782 44.304 1.00 89.00 209 GLN A O 1
ATOM 1707 N N . ASN A 1 210 ? -25.545 3.340 42.722 1.00 86.81 210 ASN A N 1
ATOM 1708 C CA . ASN A 1 210 ? -26.853 3.779 43.216 1.00 86.81 210 ASN A CA 1
ATOM 1709 C C . ASN A 1 210 ? -27.864 2.623 43.295 1.00 86.81 210 ASN A C 1
ATOM 1711 O O . ASN A 1 210 ? -28.663 2.541 44.229 1.00 86.81 210 ASN A O 1
ATOM 1715 N N . SER A 1 211 ? -27.860 1.711 42.316 1.00 89.88 211 SER A N 1
ATOM 1716 C CA . SER A 1 211 ? -28.724 0.528 42.357 1.00 89.88 211 SER A CA 1
ATOM 1717 C C . SER A 1 211 ? -28.318 -0.450 43.459 1.00 89.88 211 SER A C 1
ATOM 1719 O O . SER A 1 211 ? -29.191 -1.113 44.023 1.00 89.88 211 SER A O 1
ATOM 1721 N N . TRP A 1 212 ? -27.023 -0.592 43.722 1.00 87.00 212 TRP A N 1
ATOM 1722 C CA . TRP A 1 212 ? -26.507 -1.471 44.763 1.00 87.00 212 TRP A CA 1
ATOM 1723 C C . TRP A 1 212 ? -26.751 -0.909 46.152 1.00 87.00 212 TRP A C 1
ATOM 1725 O O . TRP A 1 212 ? -27.228 -1.649 47.002 1.00 87.00 212 TRP A O 1
ATOM 1735 N N . GLU A 1 213 ? -26.519 0.383 46.360 1.00 88.75 213 GLU A N 1
ATOM 1736 C CA . GLU A 1 213 ? -26.815 1.076 47.613 1.00 88.75 213 GLU A CA 1
ATOM 1737 C C . GLU A 1 213 ? -28.298 0.981 47.959 1.00 88.75 213 GLU A C 1
ATOM 1739 O O . GLU A 1 213 ? -28.632 0.610 49.079 1.00 88.75 213 GLU A O 1
ATOM 1744 N N . LYS A 1 214 ? -29.201 1.187 46.988 1.00 87.88 214 LYS A N 1
ATOM 1745 C CA . LYS A 1 214 ? -30.644 0.985 47.206 1.00 87.88 214 LYS A CA 1
ATOM 1746 C C . LYS A 1 214 ? -30.974 -0.440 47.639 1.00 87.88 214 LYS A C 1
ATOM 1748 O O . LYS A 1 214 ? -31.711 -0.626 48.600 1.00 87.88 214 LYS A O 1
ATOM 1753 N N . LYS A 1 215 ? -30.406 -1.447 46.970 1.00 87.25 215 LYS A N 1
ATOM 1754 C CA . LYS A 1 215 ? -30.612 -2.853 47.352 1.00 87.25 215 LYS A CA 1
ATOM 1755 C C . LYS A 1 215 ? -30.029 -3.173 48.724 1.00 87.25 215 LYS A C 1
ATOM 1757 O O . LYS A 1 215 ? -30.629 -3.940 49.469 1.00 87.25 215 LYS A O 1
ATOM 1762 N N . LEU A 1 216 ? -28.863 -2.620 49.050 1.00 86.88 216 LEU A N 1
ATOM 1763 C CA . LEU A 1 216 ? -28.227 -2.812 50.348 1.00 86.88 216 LEU A CA 1
ATOM 1764 C C . LEU A 1 216 ? -29.091 -2.197 51.452 1.00 86.88 216 LEU A C 1
ATOM 1766 O O . LEU A 1 216 ? -29.376 -2.865 52.441 1.00 86.88 216 LEU A O 1
ATOM 1770 N N . PHE A 1 217 ? -29.585 -0.981 51.224 1.00 87.69 217 PHE A N 1
ATOM 1771 C CA . PHE A 1 217 ? -30.470 -0.268 52.135 1.00 87.69 217 PHE A CA 1
ATOM 1772 C C . PHE A 1 217 ? -31.811 -0.987 52.322 1.00 87.69 217 PHE A C 1
ATOM 1774 O O . PHE A 1 217 ? -32.268 -1.139 53.447 1.00 87.69 217 PHE A O 1
ATOM 1781 N N . GLU A 1 218 ? -32.421 -1.514 51.255 1.00 88.25 218 GLU A N 1
ATOM 1782 C CA . GLU A 1 218 ? -33.630 -2.347 51.351 1.00 88.25 218 GLU A CA 1
ATOM 1783 C C . GLU A 1 218 ? -33.390 -3.625 52.170 1.00 88.25 218 GLU A C 1
ATOM 1785 O O . GLU A 1 218 ? -34.238 -4.022 52.973 1.00 88.25 218 GLU A O 1
ATOM 1790 N N . LEU A 1 219 ? -32.228 -4.266 52.006 1.00 88.00 219 LEU A N 1
ATOM 1791 C CA . LEU A 1 219 ? -31.850 -5.442 52.790 1.00 88.00 219 LEU A CA 1
ATOM 1792 C C . LEU A 1 219 ? -31.590 -5.097 54.261 1.00 88.00 219 LEU A C 1
ATOM 1794 O O . LEU A 1 219 ? -31.967 -5.875 55.140 1.00 88.00 219 LEU A O 1
ATOM 1798 N N . GLU A 1 220 ? -30.957 -3.959 54.543 1.00 87.75 220 GLU A N 1
ATOM 1799 C CA . GLU A 1 220 ? -30.741 -3.465 55.905 1.00 87.75 220 GLU A CA 1
ATOM 1800 C C . GLU A 1 220 ? -32.060 -3.098 56.582 1.00 87.75 220 GLU A C 1
ATOM 1802 O O . GLU A 1 220 ? -32.333 -3.619 57.664 1.00 87.75 220 GLU A O 1
ATOM 1807 N N . LEU A 1 221 ? -32.931 -2.341 55.907 1.00 86.62 221 LEU A N 1
ATOM 1808 C CA . LEU A 1 221 ? -34.301 -2.064 56.349 1.00 86.62 221 LEU A CA 1
ATOM 1809 C C . LEU A 1 221 ? -35.078 -3.353 56.617 1.00 86.62 221 LEU A C 1
ATOM 1811 O O . LEU A 1 221 ? -35.774 -3.459 57.624 1.00 86.62 221 LEU A O 1
ATOM 1815 N N . GLY A 1 222 ? -34.946 -4.361 55.750 1.00 88.31 222 GLY A N 1
ATOM 1816 C CA . GLY A 1 222 ? -35.551 -5.674 55.956 1.00 88.31 222 GLY A CA 1
ATOM 1817 C C . GLY A 1 222 ? -35.051 -6.350 57.236 1.00 88.31 222 GLY A C 1
ATOM 1818 O O . GLY A 1 222 ? -35.853 -6.846 58.028 1.00 88.31 222 GLY A O 1
ATOM 1819 N N . ARG A 1 223 ? -33.736 -6.332 57.492 1.00 88.56 223 ARG A N 1
ATOM 1820 C CA . ARG A 1 223 ? -33.155 -6.888 58.728 1.00 88.56 223 ARG A CA 1
ATOM 1821 C C . ARG A 1 223 ? -33.562 -6.109 59.972 1.00 88.56 223 ARG A C 1
ATOM 1823 O O . ARG A 1 223 ? -33.765 -6.723 61.019 1.00 88.56 223 ARG A O 1
ATOM 1830 N N . GLU A 1 224 ? -33.622 -4.785 59.896 1.00 86.44 224 GLU A N 1
ATOM 1831 C CA . GLU A 1 224 ? -34.065 -3.946 61.009 1.00 86.44 224 GLU A CA 1
ATOM 1832 C C . GLU A 1 224 ? -35.540 -4.156 61.307 1.00 86.44 224 GLU A C 1
ATOM 1834 O O . GLU A 1 224 ? -35.887 -4.363 62.464 1.00 86.44 224 GLU A O 1
ATOM 1839 N N . LYS A 1 225 ? -36.390 -4.236 60.280 1.00 89.62 225 LYS A N 1
ATOM 1840 C CA . LYS A 1 225 ? -37.810 -4.554 60.440 1.00 89.62 225 LYS A CA 1
ATOM 1841 C C . LYS A 1 225 ? -38.009 -5.909 61.115 1.00 89.62 225 LYS A C 1
ATOM 1843 O O . LYS A 1 225 ? -38.771 -5.989 62.069 1.00 89.62 225 LYS A O 1
ATOM 1848 N N . ILE A 1 226 ? -37.285 -6.949 60.691 1.00 91.00 226 ILE A N 1
ATOM 1849 C CA . ILE A 1 226 ? -37.345 -8.277 61.328 1.00 91.00 226 ILE A CA 1
ATOM 1850 C C . ILE A 1 226 ? -36.872 -8.214 62.788 1.00 91.00 226 ILE A C 1
ATOM 1852 O O . ILE A 1 226 ? -37.484 -8.830 63.659 1.00 91.00 226 ILE A O 1
ATOM 1856 N N . ARG A 1 227 ? -35.793 -7.469 63.080 1.00 87.00 227 ARG A N 1
ATOM 1857 C CA . ARG A 1 227 ? -35.318 -7.268 64.460 1.00 87.00 227 ARG A CA 1
ATOM 1858 C C . ARG A 1 227 ? -36.354 -6.544 65.313 1.00 87.00 227 ARG A C 1
ATOM 1860 O O . ARG A 1 227 ? -36.621 -7.000 66.419 1.00 87.00 227 ARG A O 1
ATOM 1867 N N . PHE A 1 228 ? -36.945 -5.477 64.787 1.00 86.75 228 PHE A N 1
ATOM 1868 C CA . PHE A 1 228 ? -37.959 -4.683 65.469 1.00 86.75 228 PHE A CA 1
ATOM 1869 C C . PHE A 1 228 ? -39.236 -5.490 65.722 1.00 86.75 228 PHE A C 1
ATOM 1871 O O . PHE A 1 228 ? -39.784 -5.476 66.817 1.00 86.75 228 PHE A O 1
ATOM 1878 N N . GLU A 1 229 ? -39.689 -6.260 64.737 1.00 91.88 229 GLU A N 1
ATOM 1879 C CA . GLU A 1 229 ? -40.861 -7.124 64.862 1.00 91.88 229 GLU A CA 1
ATOM 1880 C C . GLU A 1 229 ? -40.619 -8.250 65.879 1.00 91.88 229 GLU A C 1
ATOM 1882 O O . GLU A 1 229 ? -41.503 -8.585 66.665 1.00 91.88 229 GLU A O 1
ATOM 1887 N N . LYS A 1 230 ? -39.393 -8.790 65.935 1.00 91.00 230 LYS A N 1
ATOM 1888 C CA . LYS A 1 230 ? -38.990 -9.749 66.970 1.00 91.00 230 LYS A CA 1
ATOM 1889 C C . LYS A 1 230 ? -38.965 -9.112 68.361 1.00 91.00 230 LYS A C 1
ATOM 1891 O O . LYS A 1 230 ? -39.472 -9.728 69.294 1.00 91.00 230 LYS A O 1
ATOM 1896 N N . SER A 1 231 ? -38.418 -7.903 68.507 1.00 87.38 231 SER A N 1
ATOM 1897 C CA . SER A 1 231 ? -38.421 -7.197 69.795 1.00 87.38 231 SER A CA 1
ATOM 1898 C C . SER A 1 231 ? -39.826 -6.796 70.233 1.00 87.38 231 SER A C 1
ATOM 1900 O O . SER A 1 231 ? -40.128 -6.908 71.411 1.00 87.38 231 SER A O 1
ATOM 1902 N N . MET A 1 232 ? -40.701 -6.398 69.304 1.00 88.38 232 MET A N 1
ATOM 1903 C CA . MET A 1 232 ? -42.104 -6.091 69.598 1.00 88.38 232 MET A CA 1
ATOM 1904 C C . MET A 1 232 ? -42.856 -7.327 70.082 1.00 88.38 232 MET A C 1
ATOM 1906 O O . MET A 1 232 ? -43.495 -7.270 71.123 1.00 88.38 232 MET A O 1
ATOM 1910 N N . LYS A 1 233 ? -42.716 -8.470 69.399 1.00 89.56 233 LYS A N 1
ATOM 1911 C CA . LYS A 1 233 ? -43.313 -9.737 69.858 1.00 89.56 233 LYS A CA 1
ATOM 1912 C C . LYS A 1 233 ? -42.797 -10.155 71.230 1.00 89.56 233 LYS A C 1
ATOM 1914 O O . LYS A 1 233 ? -43.549 -10.698 72.029 1.00 89.56 233 LYS A O 1
ATOM 1919 N N . GLN A 1 234 ? -41.512 -9.927 71.493 1.00 89.56 234 GLN A N 1
ATOM 1920 C CA . GLN A 1 234 ? -40.924 -10.219 72.793 1.00 89.56 234 GLN A CA 1
ATOM 1921 C C . GLN A 1 234 ? -41.457 -9.276 73.876 1.00 89.56 234 GLN A C 1
ATOM 1923 O O . GLN A 1 234 ? -41.817 -9.744 74.944 1.00 89.56 234 GLN A O 1
ATOM 1928 N N . TYR A 1 235 ? -41.612 -7.988 73.570 1.00 88.81 235 TYR A N 1
ATOM 1929 C CA . TYR A 1 235 ? -42.249 -7.026 74.464 1.00 88.81 235 TYR A CA 1
ATOM 1930 C C . TYR A 1 235 ? -43.717 -7.377 74.745 1.00 88.81 235 TYR A C 1
ATOM 1932 O O . TYR A 1 235 ? -44.130 -7.350 75.894 1.00 88.81 235 TYR A O 1
ATOM 1940 N N . GLU A 1 236 ? -44.494 -7.763 73.730 1.00 88.88 236 GLU A N 1
ATOM 1941 C CA . GLU A 1 236 ? -45.879 -8.227 73.903 1.00 88.88 236 GLU A CA 1
ATOM 1942 C C . GLU A 1 236 ? -45.951 -9.485 74.778 1.00 88.88 236 GLU A C 1
ATOM 1944 O O . GLU A 1 236 ? -46.837 -9.604 75.623 1.00 88.88 236 GLU A O 1
ATOM 1949 N N . LEU A 1 237 ? -45.011 -10.420 74.603 1.00 89.19 237 LEU A N 1
ATOM 1950 C CA . LEU A 1 237 ? -44.878 -11.598 75.462 1.00 89.19 237 LEU A CA 1
ATOM 1951 C C . LEU A 1 237 ? -44.532 -11.208 76.899 1.00 89.19 237 LEU A C 1
ATOM 1953 O O . LEU A 1 237 ? -45.177 -11.709 77.813 1.00 89.19 237 LEU A O 1
ATOM 1957 N N . ASP A 1 238 ? -43.575 -10.305 77.101 1.00 86.19 238 ASP A N 1
ATOM 1958 C CA . ASP A 1 238 ? -43.178 -9.822 78.425 1.00 86.19 238 ASP A CA 1
ATOM 1959 C C . ASP A 1 238 ? -44.327 -9.049 79.101 1.00 86.19 238 ASP A C 1
ATOM 1961 O O . ASP A 1 238 ? -44.588 -9.217 80.293 1.00 86.19 238 ASP A O 1
ATOM 1965 N N . GLU A 1 239 ? -45.082 -8.244 78.349 1.00 89.25 239 GLU A N 1
ATOM 1966 C CA . GLU A 1 239 ? -46.278 -7.548 78.836 1.00 89.25 239 GLU A CA 1
ATOM 1967 C C . GLU A 1 239 ? -47.379 -8.550 79.216 1.00 89.25 239 GLU A C 1
ATOM 1969 O O . GLU A 1 239 ? -48.035 -8.416 80.251 1.00 89.25 239 GLU A O 1
ATOM 1974 N N . LYS A 1 240 ? -47.563 -9.601 78.414 1.00 89.38 240 LYS A N 1
ATOM 1975 C CA . LYS A 1 240 ? -48.506 -10.673 78.730 1.00 89.38 240 LYS A CA 1
ATOM 1976 C C . LYS A 1 240 ? -48.072 -11.443 79.975 1.00 89.38 240 LYS A C 1
ATOM 1978 O O . LYS A 1 240 ? -48.889 -11.652 80.859 1.00 89.38 240 LYS A O 1
ATOM 1983 N N . TRP A 1 241 ? -46.793 -11.793 80.084 1.00 83.94 241 TRP A N 1
ATOM 1984 C CA . TRP A 1 241 ? -46.220 -12.468 81.250 1.00 83.94 241 TRP A CA 1
ATOM 1985 C C . TRP A 1 241 ? -46.327 -11.621 82.510 1.00 83.94 241 TRP A C 1
ATOM 1987 O O . TRP A 1 241 ? -46.602 -12.149 83.579 1.00 83.94 241 TRP A O 1
ATOM 1997 N N . THR A 1 242 ? -46.124 -10.309 82.410 1.00 86.25 242 THR A N 1
ATOM 1998 C CA . THR A 1 242 ? -46.273 -9.408 83.558 1.00 86.25 242 THR A CA 1
ATOM 1999 C C . THR A 1 242 ? -47.729 -9.275 83.984 1.00 86.25 242 THR A C 1
ATOM 2001 O O . THR A 1 242 ? -47.986 -9.315 85.185 1.00 86.25 242 THR A O 1
ATOM 2004 N N . LYS A 1 243 ? -48.684 -9.202 83.045 1.00 88.00 243 LYS A N 1
ATOM 2005 C CA . LYS A 1 243 ? -50.124 -9.266 83.353 1.00 88.00 243 LYS A CA 1
ATOM 2006 C C . LYS A 1 243 ? -50.516 -10.604 83.972 1.00 88.00 243 LYS A C 1
ATOM 2008 O O . LYS A 1 243 ? -51.103 -10.600 85.043 1.00 88.00 243 LYS A O 1
ATOM 2013 N N . GLU A 1 244 ? -50.112 -11.726 83.380 1.00 86.50 244 GLU A N 1
ATOM 2014 C CA . GLU A 1 244 ? -50.365 -13.071 83.913 1.00 86.50 244 GLU A CA 1
ATOM 2015 C C . GLU A 1 244 ? -49.725 -13.252 85.298 1.00 86.50 244 GLU A C 1
ATOM 2017 O O . GLU A 1 244 ? -50.355 -13.776 86.205 1.00 86.50 244 GLU A O 1
ATOM 2022 N N . ALA A 1 245 ? -48.502 -12.768 85.522 1.00 80.12 245 ALA A N 1
ATOM 2023 C CA . ALA A 1 245 ? -47.857 -12.819 86.833 1.00 80.12 245 ALA A CA 1
ATOM 2024 C C . ALA A 1 245 ? -48.553 -11.917 87.863 1.00 80.12 245 ALA A C 1
ATOM 2026 O O . ALA A 1 245 ? -48.555 -12.237 89.053 1.00 80.12 245 ALA A O 1
ATOM 2027 N N . GLN A 1 246 ? -49.124 -10.791 87.433 1.00 83.06 246 GLN A N 1
ATOM 2028 C CA . GLN A 1 246 ? -49.926 -9.918 88.285 1.00 83.06 246 GLN A CA 1
ATOM 2029 C C . GLN A 1 246 ? -51.258 -10.590 88.643 1.00 83.06 246 GLN A C 1
ATOM 2031 O O . GLN A 1 246 ? -51.602 -10.647 89.818 1.00 83.06 246 GLN A O 1
ATOM 2036 N N . GLU A 1 247 ? -51.943 -11.178 87.660 1.00 83.56 247 GLU A N 1
ATOM 2037 C CA . GLU A 1 247 ? -53.166 -11.963 87.844 1.00 83.56 247 GLU A CA 1
ATOM 2038 C C . GLU A 1 247 ? -52.922 -13.171 88.746 1.00 83.56 247 GLU A C 1
ATOM 2040 O O . GLU A 1 247 ? -53.700 -13.398 89.659 1.00 83.56 247 GLU A O 1
ATOM 2045 N N . ILE A 1 248 ? -51.816 -13.902 88.570 1.00 79.12 248 ILE A N 1
ATOM 2046 C CA . ILE A 1 248 ? -51.422 -15.001 89.460 1.00 79.12 248 ILE A CA 1
ATOM 2047 C C . ILE A 1 248 ? -51.146 -14.474 90.864 1.00 79.12 248 ILE A C 1
ATOM 2049 O O . ILE A 1 248 ? -51.580 -15.095 91.819 1.00 79.12 248 ILE A O 1
ATOM 2053 N N . LYS A 1 249 ? -50.463 -13.334 91.030 1.00 80.06 249 LYS A N 1
ATOM 2054 C CA . LYS A 1 249 ? -50.241 -12.741 92.361 1.00 80.06 249 LYS A CA 1
ATOM 2055 C C . LYS A 1 249 ? -51.543 -12.325 93.035 1.00 80.06 249 LYS A C 1
ATOM 2057 O O . LYS A 1 249 ? -51.655 -12.456 94.252 1.00 80.06 249 LYS A O 1
ATOM 2062 N N . ASP A 1 250 ? -52.486 -11.776 92.283 1.00 79.94 250 ASP A N 1
ATOM 2063 C CA . ASP A 1 250 ? -53.773 -11.343 92.818 1.00 79.94 250 ASP A CA 1
ATOM 2064 C C . ASP A 1 250 ? -54.690 -12.548 93.083 1.00 79.94 250 ASP A C 1
ATOM 2066 O O . ASP A 1 250 ? -55.279 -12.622 94.158 1.00 79.94 250 ASP A O 1
ATOM 2070 N N . ALA A 1 251 ? -54.680 -13.562 92.217 1.00 72.31 251 ALA A N 1
ATOM 2071 C CA . ALA A 1 251 ? -55.327 -14.852 92.434 1.00 72.31 251 ALA A CA 1
ATOM 2072 C C . ALA A 1 251 ? -54.695 -15.635 93.592 1.00 72.31 251 ALA A C 1
ATOM 2074 O O . ALA A 1 251 ? -55.422 -16.258 94.345 1.00 72.31 251 ALA A O 1
ATOM 2075 N N . ASP A 1 252 ? -53.378 -15.577 93.803 1.00 73.31 252 ASP A N 1
ATOM 2076 C CA . ASP A 1 252 ? -52.706 -16.165 94.969 1.00 73.31 252 ASP A CA 1
ATOM 2077 C C . ASP A 1 252 ? -53.086 -15.416 96.244 1.00 73.31 252 ASP A C 1
ATOM 2079 O O . ASP A 1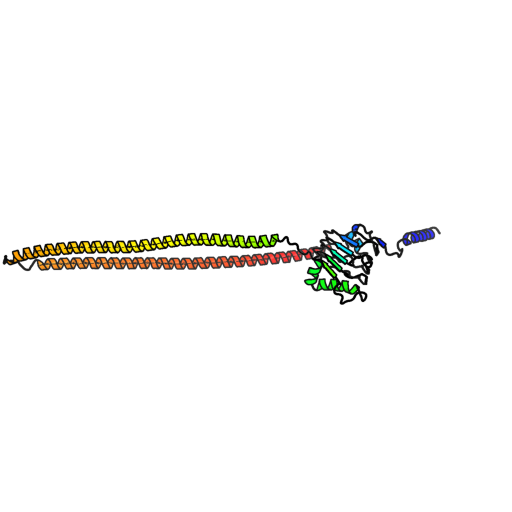 252 ? -53.258 -16.035 97.290 1.00 73.31 252 ASP A O 1
ATOM 2083 N N . LYS A 1 253 ? -53.243 -14.086 96.201 1.00 76.50 253 LYS A N 1
ATOM 2084 C CA . LYS A 1 253 ? -53.779 -13.335 97.347 1.00 76.50 253 LYS A CA 1
ATOM 2085 C C . LYS A 1 253 ? -55.220 -13.731 97.638 1.00 76.50 253 LYS A C 1
ATOM 2087 O O . LYS A 1 253 ? -55.550 -13.918 98.806 1.00 76.50 253 LYS A O 1
ATOM 2092 N N . GLU A 1 254 ? -56.058 -13.856 96.613 1.00 73.31 254 GLU A N 1
ATOM 2093 C CA . GLU A 1 254 ? -57.445 -14.310 96.744 1.00 73.31 254 GLU A CA 1
ATOM 2094 C C . GLU A 1 254 ? -57.515 -15.757 97.227 1.00 73.31 254 GLU A C 1
ATOM 2096 O O . GLU A 1 254 ? -58.246 -16.044 98.166 1.00 73.31 254 GLU A O 1
ATOM 2101 N N . TYR A 1 255 ? -56.700 -16.651 96.675 1.00 70.38 255 TYR A N 1
ATOM 2102 C CA . TYR A 1 255 ? -56.575 -18.042 97.083 1.00 70.38 255 TYR A CA 1
ATOM 2103 C C . TYR A 1 255 ? -56.064 -18.142 98.512 1.00 70.38 255 TYR A C 1
ATOM 2105 O O . TYR A 1 255 ? -56.642 -18.871 99.293 1.00 70.38 255 TYR A O 1
ATOM 2113 N N . MET A 1 256 ? -55.048 -17.380 98.918 1.00 69.75 256 MET A N 1
ATOM 2114 C CA . MET A 1 256 ? -54.566 -17.357 100.303 1.00 69.75 256 MET A CA 1
ATOM 2115 C C . MET A 1 256 ? -55.578 -16.716 101.259 1.00 69.75 256 MET A C 1
ATOM 2117 O O . MET A 1 256 ? -55.624 -17.088 102.433 1.00 69.75 256 MET A O 1
ATOM 2121 N N . ALA A 1 257 ? -56.405 -15.780 100.788 1.00 70.81 257 ALA A N 1
ATOM 2122 C CA . ALA A 1 257 ? -57.539 -15.254 101.543 1.00 70.81 257 ALA A CA 1
ATOM 2123 C C . ALA A 1 257 ? -58.646 -16.310 101.691 1.00 70.81 257 ALA A C 1
ATOM 2125 O O . ALA A 1 257 ? -59.125 -16.524 102.802 1.00 70.81 257 ALA A O 1
ATOM 2126 N N . LEU A 1 258 ? -58.980 -17.028 100.616 1.00 65.62 258 LEU A N 1
ATOM 2127 C CA . LEU A 1 258 ? -59.920 -18.147 100.598 1.00 65.62 258 LEU A CA 1
ATOM 2128 C C . LEU A 1 258 ? -59.406 -19.332 101.411 1.00 65.62 258 LEU A C 1
ATOM 2130 O O . LEU A 1 258 ? -60.181 -19.934 102.128 1.00 65.62 258 LEU A O 1
ATOM 2134 N N . LEU A 1 259 ? -58.111 -19.635 101.384 1.00 64.00 259 LEU A N 1
ATOM 2135 C CA . LEU A 1 259 ? -57.475 -20.705 102.149 1.00 64.00 259 LEU A CA 1
ATOM 2136 C C . LEU A 1 259 ? -57.394 -20.337 103.633 1.00 64.00 259 LEU A C 1
ATOM 2138 O O . LEU A 1 259 ? -57.540 -21.203 104.486 1.00 64.00 259 LEU A O 1
ATOM 2142 N N . LYS A 1 260 ? -57.219 -19.052 103.973 1.00 63.03 260 LYS A N 1
ATOM 2143 C CA . LYS A 1 260 ? -57.406 -18.557 105.349 1.00 63.03 260 LYS A CA 1
ATOM 2144 C C . LYS A 1 260 ? -58.859 -18.671 105.809 1.00 63.03 260 LYS A C 1
ATOM 2146 O O . LYS A 1 260 ? -59.075 -19.014 106.965 1.00 63.03 260 LYS A O 1
ATOM 2151 N N . LEU A 1 261 ? -59.821 -18.401 104.926 1.00 56.59 261 LEU A N 1
ATOM 2152 C CA . LEU A 1 261 ? -61.254 -18.566 105.188 1.00 56.59 261 LEU A CA 1
ATOM 2153 C C . LEU A 1 261 ? -61.633 -20.053 105.316 1.00 56.59 261 LEU A C 1
ATOM 2155 O O . LEU A 1 261 ? -62.409 -20.433 106.179 1.00 56.59 261 LEU A O 1
ATOM 2159 N N . HIS A 1 262 ? -61.033 -20.908 104.490 1.00 52.50 262 HIS A N 1
ATOM 2160 C CA . HIS A 1 262 ? -61.315 -22.334 104.407 1.00 52.50 262 HIS A CA 1
ATOM 2161 C C . HIS A 1 262 ? -60.603 -23.130 105.505 1.00 52.50 262 HIS A C 1
ATOM 2163 O O . HIS A 1 262 ? -61.180 -24.064 106.042 1.00 52.50 262 HIS A O 1
ATOM 2169 N N . ASN A 1 263 ? -59.409 -22.721 105.947 1.00 54.91 263 ASN A N 1
ATOM 2170 C CA . ASN A 1 263 ? -58.779 -23.258 107.161 1.00 54.91 263 ASN A CA 1
ATOM 2171 C C . ASN A 1 263 ? -59.552 -22.892 108.447 1.00 54.91 263 ASN A C 1
ATOM 2173 O O . ASN A 1 263 ? -59.192 -23.362 109.526 1.00 54.91 263 ASN A O 1
ATOM 2177 N N . GLN A 1 264 ? -60.600 -22.065 108.348 1.00 51.28 264 GLN A N 1
ATOM 2178 C CA . GLN A 1 264 ? -61.585 -21.849 109.410 1.00 51.28 264 GLN A CA 1
ATOM 2179 C C . GLN A 1 264 ? -62.839 -22.732 109.257 1.00 51.28 264 GLN A C 1
ATOM 2181 O O . GLN A 1 264 ? -63.690 -22.689 110.143 1.00 51.28 264 GLN A O 1
ATOM 2186 N N . ASP A 1 265 ? -62.947 -23.558 108.206 1.00 50.41 265 ASP A N 1
ATOM 2187 C CA . ASP A 1 265 ? -64.141 -24.355 107.894 1.00 50.41 265 ASP A CA 1
ATOM 2188 C C . ASP A 1 265 ? -63.825 -25.874 107.746 1.00 50.41 265 ASP A C 1
ATOM 2190 O O . ASP A 1 265 ? -63.086 -26.255 106.833 1.00 50.41 265 ASP A O 1
ATOM 2194 N N . PRO A 1 266 ? -64.326 -26.783 108.619 1.00 47.59 266 PRO A N 1
ATOM 2195 C CA . PRO A 1 266 ? -63.746 -28.125 108.812 1.00 47.59 266 PRO A CA 1
ATOM 2196 C C . PRO A 1 266 ? -64.158 -29.233 107.821 1.00 47.59 266 PRO A C 1
ATOM 2198 O O . PRO A 1 266 ? -63.867 -30.399 108.088 1.00 47.59 266 PRO A O 1
ATOM 2201 N N . PHE A 1 267 ? -64.858 -28.947 106.720 1.00 51.81 267 PHE A N 1
ATOM 2202 C CA . PHE A 1 267 ? -65.478 -30.009 105.909 1.00 51.81 267 PHE A CA 1
ATOM 2203 C C . PHE A 1 267 ? -65.436 -29.754 104.396 1.00 51.81 267 PHE A C 1
ATOM 2205 O O . PHE A 1 267 ? -66.449 -29.316 103.871 1.00 51.81 267 PHE A O 1
ATOM 2212 N N . HIS A 1 268 ? -64.378 -30.120 103.653 1.00 49.25 268 HIS A N 1
ATOM 2213 C CA . HIS A 1 268 ? -64.465 -30.305 102.182 1.00 49.25 268 HIS A CA 1
ATOM 2214 C C . HIS A 1 268 ? -63.734 -31.567 101.679 1.00 49.25 268 HIS A C 1
ATOM 2216 O O . HIS A 1 268 ? -62.758 -32.019 102.273 1.00 49.25 268 HIS A O 1
ATOM 2222 N N . ALA A 1 269 ? -64.279 -32.162 100.607 1.00 53.97 269 ALA A N 1
ATOM 2223 C CA . ALA A 1 269 ? -64.024 -33.525 100.127 1.00 53.97 269 ALA A CA 1
ATOM 2224 C C . ALA A 1 269 ? -63.108 -33.586 98.880 1.00 53.97 269 ALA A C 1
ATOM 2226 O O . ALA A 1 269 ? -63.245 -32.790 97.957 1.00 53.97 269 ALA A O 1
ATOM 2227 N N . GLU A 1 270 ? -62.229 -34.596 98.823 1.00 50.41 270 GLU A N 1
ATOM 2228 C CA . GLU A 1 270 ? -61.080 -34.789 97.901 1.00 50.41 270 GLU A CA 1
ATOM 2229 C C . GLU A 1 270 ? -61.374 -34.934 96.382 1.00 50.41 270 GLU A C 1
ATOM 2231 O O . GLU A 1 270 ? -60.460 -35.170 95.592 1.00 50.41 270 GLU A O 1
ATOM 2236 N N . GLY A 1 271 ? -62.620 -34.805 95.918 1.00 53.97 271 GLY A N 1
ATOM 2237 C CA . GLY A 1 271 ? -63.019 -35.236 94.566 1.00 53.97 271 GLY A CA 1
ATOM 2238 C C . GLY A 1 271 ? -62.764 -34.259 93.404 1.00 53.97 271 GLY A C 1
ATOM 2239 O O . GLY A 1 271 ? -62.689 -34.692 92.254 1.00 53.97 271 GLY A O 1
ATOM 2240 N N . GLU A 1 272 ? -62.643 -32.952 93.652 1.00 54.38 272 GLU A N 1
ATOM 2241 C CA . GLU A 1 272 ? -62.640 -31.935 92.578 1.00 54.38 272 GLU A CA 1
ATOM 2242 C C . GLU A 1 272 ? -61.256 -31.666 91.961 1.00 54.38 272 GLU A C 1
ATOM 2244 O O . GLU A 1 272 ? -61.156 -31.309 90.786 1.00 54.38 272 GLU A O 1
ATOM 2249 N N . LEU A 1 273 ? -60.174 -31.940 92.696 1.00 55.97 273 LEU A N 1
ATOM 2250 C CA . LEU A 1 273 ? -58.791 -31.735 92.239 1.00 55.97 273 LEU A CA 1
ATOM 2251 C C . LEU A 1 273 ? -58.381 -32.655 91.077 1.00 55.97 273 LEU A C 1
ATOM 2253 O O . LEU A 1 273 ? -57.571 -32.273 90.232 1.00 55.97 273 LEU A O 1
ATOM 2257 N N . ILE A 1 274 ? -58.949 -33.860 91.011 1.00 59.81 274 ILE A N 1
ATOM 2258 C CA . ILE A 1 274 ? -58.582 -34.863 90.002 1.00 59.81 274 ILE A CA 1
ATOM 2259 C C . ILE A 1 274 ? -59.129 -34.476 88.619 1.00 59.81 274 ILE A C 1
ATOM 2261 O O . ILE A 1 274 ? -58.423 -34.613 87.621 1.00 59.81 274 ILE A O 1
ATOM 2265 N N . LYS A 1 275 ? -60.341 -33.906 88.553 1.00 58.28 275 LYS A N 1
ATOM 2266 C CA . LYS A 1 275 ? -60.957 -33.477 87.283 1.00 58.28 275 LYS A CA 1
ATOM 2267 C C . LYS A 1 275 ? -60.190 -32.342 86.606 1.00 58.28 275 LYS A C 1
ATOM 2269 O O . LYS A 1 275 ? -60.039 -32.345 85.389 1.00 58.28 275 LYS A O 1
ATOM 2274 N N . TRP A 1 276 ? -59.660 -31.407 87.388 1.00 61.97 276 TRP A N 1
ATOM 2275 C CA . TRP A 1 276 ? -58.905 -30.270 86.861 1.00 61.97 276 TRP A CA 1
ATOM 2276 C C . TRP A 1 276 ? -57.549 -30.686 86.258 1.00 61.97 276 TRP A C 1
ATOM 2278 O O . TRP A 1 276 ? -57.119 -30.164 85.226 1.00 61.97 276 TRP A O 1
ATOM 2288 N N . ALA A 1 277 ? -56.889 -31.682 86.856 1.00 63.38 277 ALA A N 1
ATOM 2289 C CA . ALA A 1 277 ? -55.608 -32.197 86.371 1.00 63.38 277 ALA A CA 1
ATOM 2290 C C . ALA A 1 277 ? -55.725 -32.959 85.034 1.00 63.38 277 ALA A C 1
ATOM 2292 O O . ALA A 1 277 ? -54.805 -32.918 84.211 1.00 63.38 277 ALA A O 1
ATOM 2293 N N . GLU A 1 278 ? -56.846 -33.643 84.794 1.00 67.19 278 GLU A N 1
ATOM 2294 C CA . GLU A 1 278 ? -57.103 -34.349 83.532 1.00 67.19 278 GLU A CA 1
ATOM 2295 C C . GLU A 1 278 ? -57.382 -33.386 82.370 1.00 67.19 278 GLU A C 1
ATOM 2297 O O . GLU A 1 278 ? -56.902 -33.604 81.254 1.00 67.19 278 GLU A O 1
ATOM 2302 N N . GLU A 1 279 ? -58.072 -32.276 82.633 1.00 68.25 279 GLU A N 1
ATOM 2303 C CA . GLU A 1 279 ? -58.411 -31.276 81.615 1.00 68.25 279 GLU A CA 1
ATOM 2304 C C . GLU A 1 279 ? -57.158 -30.560 81.071 1.00 68.25 279 GLU A C 1
ATOM 2306 O O . GLU A 1 279 ? -56.999 -30.391 79.858 1.00 68.25 279 GLU A O 1
ATOM 2311 N N . LYS A 1 280 ? -56.188 -30.270 81.950 1.00 71.31 280 LYS A N 1
ATOM 2312 C CA . LYS A 1 280 ? -54.874 -29.702 81.592 1.00 71.31 280 LYS A CA 1
ATOM 2313 C C . LYS A 1 280 ? -54.027 -30.618 80.702 1.00 71.31 280 LYS A C 1
ATOM 2315 O O . LYS A 1 280 ? -53.340 -30.133 79.801 1.00 71.31 280 LYS A O 1
ATOM 2320 N N . LYS A 1 281 ? -54.063 -31.937 80.923 1.00 70.06 281 LYS A N 1
ATOM 2321 C CA . LYS A 1 281 ? -53.326 -32.903 80.083 1.00 70.06 281 LYS A CA 1
ATOM 2322 C C . LYS A 1 281 ? -53.877 -32.961 78.660 1.00 70.06 281 LYS A C 1
ATOM 2324 O O . LYS A 1 281 ? -53.104 -33.035 77.705 1.00 70.06 281 LYS A O 1
ATOM 2329 N N . LEU A 1 282 ? -55.199 -32.886 78.516 1.00 73.06 282 LEU A N 1
ATOM 2330 C CA . LEU A 1 282 ? -55.862 -32.919 77.213 1.00 73.06 282 LEU A CA 1
ATOM 2331 C C . LEU A 1 282 ? -55.503 -31.697 76.348 1.00 73.06 282 LEU A C 1
ATOM 2333 O O . LEU A 1 282 ? -55.442 -31.786 75.121 1.00 73.06 282 LEU A O 1
ATOM 2337 N N . GLU A 1 283 ? -55.261 -30.549 76.980 1.00 72.25 283 GLU A N 1
ATOM 2338 C CA . GLU A 1 283 ? -54.891 -29.310 76.297 1.00 72.25 283 GLU A CA 1
ATOM 2339 C C . GLU A 1 283 ? -53.459 -29.362 75.735 1.00 72.25 283 GLU A C 1
ATOM 2341 O O . GLU A 1 283 ? -53.246 -29.039 74.564 1.00 72.25 283 GLU A O 1
ATOM 2346 N N . GLN A 1 284 ? -52.504 -29.901 76.500 1.00 71.25 284 GLN A N 1
ATOM 2347 C CA . GLN A 1 284 ? -51.117 -30.097 76.048 1.00 71.25 284 GLN A CA 1
ATOM 2348 C C . GLN A 1 284 ? -51.014 -31.052 74.847 1.00 71.25 284 GLN A C 1
ATOM 2350 O O . GLN A 1 284 ? -50.234 -30.829 73.918 1.00 71.25 284 GLN A O 1
ATOM 2355 N N . GLU A 1 285 ? -51.841 -32.098 74.813 1.00 74.31 285 GLU A N 1
ATOM 2356 C CA . GLU A 1 285 ? -51.863 -33.058 73.704 1.00 74.31 285 GLU A CA 1
ATOM 2357 C C . GLU A 1 285 ? -52.419 -32.448 72.399 1.00 74.31 285 GLU A C 1
ATOM 2359 O O . GLU A 1 285 ? -52.063 -32.865 71.290 1.00 74.31 285 GLU A O 1
ATOM 2364 N N . LYS A 1 286 ? -53.292 -31.436 72.499 1.00 77.88 286 LYS A N 1
ATOM 2365 C CA . LYS A 1 286 ? -53.806 -30.701 71.331 1.00 77.88 286 LYS A CA 1
ATOM 2366 C C . LYS A 1 286 ? -52.755 -29.764 70.735 1.00 77.88 286 LYS A C 1
ATOM 2368 O O . LYS A 1 286 ? -52.728 -29.598 69.514 1.00 77.88 286 LYS A O 1
ATOM 2373 N N . GLU A 1 287 ? -51.892 -29.172 71.556 1.00 75.81 287 GLU A N 1
ATOM 2374 C CA . GLU A 1 287 ? -50.802 -28.311 71.077 1.00 75.81 287 GLU A CA 1
ATOM 2375 C C . GLU A 1 287 ? -49.696 -29.101 70.373 1.00 75.81 287 GLU A C 1
ATOM 2377 O O . GLU A 1 287 ? -49.263 -28.706 69.288 1.00 75.81 287 GLU A O 1
ATOM 2382 N N . LEU A 1 288 ? -49.305 -30.258 70.915 1.00 74.62 288 LEU A N 1
ATOM 2383 C CA . LEU A 1 288 ? -48.322 -31.146 70.280 1.00 74.62 288 LEU A CA 1
ATOM 2384 C C . LEU A 1 288 ? -48.744 -31.542 68.858 1.00 74.62 288 LEU A C 1
ATOM 2386 O O . LEU A 1 288 ? -47.965 -31.393 67.916 1.00 74.62 288 LEU A O 1
ATOM 2390 N N . ARG A 1 289 ? -50.015 -31.922 68.673 1.00 75.62 289 ARG A N 1
ATOM 2391 C CA . ARG A 1 289 ? -50.562 -32.262 67.348 1.00 75.62 289 ARG A CA 1
ATOM 2392 C C . ARG A 1 289 ? -50.558 -31.095 66.360 1.00 75.62 289 ARG A C 1
ATOM 2394 O O . ARG A 1 289 ? -50.371 -31.307 65.163 1.00 75.62 289 ARG A O 1
ATOM 2401 N N . LYS A 1 290 ? -50.758 -29.857 66.826 1.00 80.88 290 LYS A N 1
ATOM 2402 C CA . LYS A 1 290 ? -50.668 -28.672 65.954 1.00 80.88 290 LYS A CA 1
ATOM 2403 C C . LYS A 1 290 ? -49.239 -28.438 65.467 1.00 80.88 290 LYS A C 1
ATOM 2405 O O . LYS A 1 290 ? -49.058 -28.098 64.299 1.00 80.88 290 LYS A O 1
ATOM 2410 N N . ASN A 1 291 ? -48.245 -28.643 66.325 1.00 79.62 291 ASN A N 1
ATOM 2411 C CA . ASN A 1 291 ? -46.841 -28.425 65.975 1.00 79.62 291 ASN A CA 1
ATOM 2412 C C . ASN A 1 291 ? -46.326 -29.469 64.975 1.00 79.62 291 ASN A C 1
ATOM 2414 O O . ASN A 1 291 ? -45.682 -29.096 63.994 1.00 79.62 291 ASN A O 1
ATOM 2418 N N . GLU A 1 292 ? -46.688 -30.743 65.148 1.00 81.12 292 GLU A N 1
ATOM 2419 C CA . GLU A 1 292 ? -46.357 -31.803 64.181 1.00 81.12 292 GLU A CA 1
ATOM 2420 C C . GLU A 1 292 ? -46.927 -31.505 62.783 1.00 81.12 292 GLU A C 1
ATOM 2422 O O . GLU A 1 292 ? -46.238 -31.659 61.771 1.00 81.12 292 GLU A O 1
ATOM 2427 N N . TYR A 1 293 ? -48.162 -30.995 62.716 1.00 82.69 293 TYR A N 1
ATOM 2428 C CA . TYR A 1 293 ? -48.797 -30.620 61.451 1.00 82.69 293 TYR A CA 1
ATOM 2429 C C . TYR A 1 293 ? -48.073 -29.468 60.730 1.00 82.69 293 TYR A C 1
ATOM 2431 O O . TYR A 1 293 ? -47.962 -29.466 59.499 1.00 82.69 293 TYR A O 1
ATOM 2439 N N . ILE A 1 294 ? -47.560 -28.485 61.477 1.00 82.06 294 ILE A N 1
ATOM 2440 C CA . ILE A 1 294 ? -46.799 -27.358 60.915 1.00 82.06 294 ILE A CA 1
ATOM 2441 C C . ILE A 1 294 ? -45.466 -27.850 60.337 1.00 82.06 294 ILE A C 1
ATOM 2443 O O . ILE A 1 294 ? -45.129 -27.506 59.201 1.00 82.06 294 ILE A O 1
ATOM 2447 N N . GLU A 1 295 ? -44.748 -28.712 61.060 1.00 86.00 295 GLU A N 1
ATOM 2448 C CA . GLU A 1 295 ? -43.457 -29.245 60.611 1.00 86.00 295 GLU A CA 1
ATOM 2449 C C . GLU A 1 295 ? -43.592 -30.078 59.321 1.00 86.00 295 GLU A C 1
ATOM 2451 O O . GLU A 1 295 ? -42.773 -29.977 58.399 1.00 86.00 295 GLU A O 1
ATOM 2456 N N . GLU A 1 296 ? -44.659 -30.875 59.204 1.00 87.69 296 GLU A N 1
ATOM 2457 C CA . GLU A 1 296 ? -44.922 -31.663 57.997 1.00 87.69 296 GLU A CA 1
ATOM 2458 C C . GLU A 1 296 ? -45.225 -30.772 56.778 1.00 87.69 296 GLU A C 1
ATOM 2460 O O . GLU A 1 296 ? -44.821 -31.076 55.646 1.00 87.69 296 GLU A O 1
ATOM 2465 N N . ARG A 1 297 ? -45.902 -29.638 56.997 1.00 86.00 297 ARG A N 1
ATOM 2466 C CA . ARG A 1 297 ? -46.200 -28.661 55.944 1.00 86.00 297 ARG A CA 1
ATOM 2467 C C . ARG A 1 297 ? -44.929 -27.987 55.424 1.00 86.00 297 ARG A C 1
ATOM 2469 O O . ARG A 1 297 ? -44.752 -27.908 54.207 1.00 86.00 297 ARG A O 1
ATOM 2476 N N . GLU A 1 298 ? -44.025 -27.577 56.309 1.00 86.12 298 GLU A N 1
ATOM 2477 C CA . GLU A 1 298 ? -42.751 -26.957 55.919 1.00 86.12 298 GLU A CA 1
ATOM 2478 C C . GLU A 1 298 ? -41.855 -27.917 55.124 1.00 86.12 298 GLU A C 1
ATOM 2480 O O . GLU A 1 298 ? -41.248 -27.529 54.120 1.00 86.12 298 GLU A O 1
ATOM 2485 N N . LYS A 1 299 ? -41.810 -29.200 55.512 1.00 87.88 299 LYS A N 1
ATOM 2486 C CA . LYS A 1 299 ? -41.076 -30.233 54.757 1.00 87.88 299 LYS A CA 1
ATOM 2487 C C . LYS A 1 299 ? -41.621 -30.387 53.333 1.00 87.88 299 LYS A C 1
ATOM 2489 O O . LYS A 1 299 ? -40.841 -30.510 52.385 1.00 87.88 299 LYS A O 1
ATOM 2494 N N . LYS A 1 300 ? -42.947 -30.336 53.157 1.00 89.38 300 LYS A N 1
ATOM 2495 C CA . LYS A 1 300 ? -43.593 -30.408 51.833 1.00 89.38 300 LYS A CA 1
ATOM 2496 C C . LYS A 1 300 ? -43.306 -29.179 50.968 1.00 89.38 300 LYS A C 1
ATOM 2498 O O . LYS A 1 300 ? -43.157 -29.333 49.756 1.00 89.38 300 LYS A O 1
ATOM 2503 N N . GLU A 1 301 ? -43.222 -27.983 51.544 1.00 86.50 301 GLU A N 1
ATOM 2504 C CA . GLU A 1 301 ? -42.882 -26.766 50.793 1.00 86.50 301 GLU A CA 1
ATOM 2505 C C . GLU A 1 301 ? -41.419 -26.762 50.335 1.00 86.50 301 GLU A C 1
ATOM 2507 O O . GLU A 1 301 ? -41.167 -26.587 49.141 1.00 86.50 301 GLU A O 1
ATOM 2512 N N . LYS A 1 302 ? -40.471 -27.109 51.215 1.00 87.50 302 LYS A N 1
ATOM 2513 C CA . LYS A 1 302 ? -39.046 -27.231 50.844 1.00 87.50 302 LYS A CA 1
ATOM 2514 C C . LYS A 1 302 ? -38.819 -28.239 49.713 1.00 87.50 302 LYS A C 1
ATOM 2516 O O . LYS A 1 302 ? -38.083 -27.967 48.765 1.00 87.50 302 LYS A O 1
ATOM 2521 N N . ALA A 1 303 ? -39.516 -29.377 49.746 1.00 88.75 303 ALA A N 1
ATOM 2522 C CA . ALA A 1 303 ? -39.436 -30.377 48.680 1.00 88.75 303 ALA A CA 1
ATOM 2523 C C . ALA A 1 303 ? -39.960 -29.861 47.321 1.00 88.75 303 ALA A C 1
ATOM 2525 O O . ALA A 1 303 ? -39.451 -30.253 46.265 1.00 88.75 303 ALA A O 1
ATOM 2526 N N . LYS A 1 304 ? -40.967 -28.973 47.318 1.00 91.00 304 LYS A N 1
ATOM 2527 C CA . LYS A 1 304 ? -41.476 -28.340 46.089 1.00 91.00 304 LYS A CA 1
ATOM 2528 C C . LYS A 1 304 ? -40.475 -27.335 45.521 1.00 91.00 304 LYS A C 1
ATOM 2530 O O . LYS A 1 304 ? -40.237 -27.352 44.312 1.00 91.00 304 LYS A O 1
ATOM 2535 N N . GLU A 1 305 ? -39.860 -26.515 46.366 1.00 86.00 305 GLU A N 1
ATOM 2536 C CA . GLU A 1 305 ? -38.848 -25.538 45.945 1.00 86.00 305 GLU A CA 1
ATOM 2537 C C . GLU A 1 305 ? -37.626 -26.214 45.312 1.00 86.00 305 GLU A C 1
ATOM 2539 O O . GLU A 1 305 ? -37.199 -25.836 44.217 1.00 86.00 305 GLU A O 1
ATOM 2544 N N . GLU A 1 306 ? -37.112 -27.286 45.922 1.00 88.25 306 GLU A N 1
ATOM 2545 C CA . GLU A 1 306 ? -35.993 -28.044 45.351 1.00 88.25 306 GLU A CA 1
ATOM 2546 C C . GLU A 1 306 ? -36.321 -28.639 43.976 1.00 88.25 306 GLU A C 1
ATOM 2548 O O . GLU A 1 306 ? -35.468 -28.668 43.077 1.00 88.25 306 GLU A O 1
ATOM 2553 N N . LYS A 1 307 ? -37.563 -29.098 43.777 1.00 91.94 307 LYS A N 1
ATOM 2554 C CA . LYS A 1 307 ? -38.014 -29.629 42.486 1.00 91.94 307 LYS A CA 1
ATOM 2555 C C . LYS A 1 307 ? -37.990 -28.544 41.404 1.00 91.94 307 LYS A C 1
ATOM 2557 O O . LYS A 1 307 ? -37.476 -28.799 40.313 1.00 91.94 307 LYS A O 1
ATOM 2562 N N . ILE A 1 308 ? -38.448 -27.332 41.726 1.00 89.38 308 ILE A N 1
ATOM 2563 C CA . ILE A 1 308 ? -38.429 -26.173 40.818 1.00 89.38 308 ILE A CA 1
ATOM 2564 C C . ILE A 1 308 ? -36.986 -25.794 40.449 1.00 89.38 308 ILE A C 1
ATOM 2566 O O . ILE A 1 308 ? -36.669 -25.614 39.269 1.00 89.38 308 ILE A O 1
ATOM 2570 N N . ILE A 1 309 ? -36.076 -25.747 41.426 1.00 87.75 309 ILE A N 1
ATOM 2571 C CA . ILE A 1 309 ? -34.657 -25.426 41.190 1.00 87.75 309 ILE A CA 1
ATOM 2572 C C . ILE A 1 309 ? -34.010 -26.453 40.247 1.00 87.75 309 ILE A C 1
ATOM 2574 O O . ILE A 1 309 ? -33.295 -26.086 39.304 1.00 87.75 309 ILE A O 1
ATOM 2578 N N . ARG A 1 310 ? -34.288 -27.750 40.443 1.00 88.44 310 ARG A N 1
ATOM 2579 C CA . ARG A 1 310 ? -33.775 -28.811 39.561 1.00 88.44 310 ARG A CA 1
ATOM 2580 C C . ARG A 1 310 ? -34.286 -28.661 38.129 1.00 88.44 310 ARG A C 1
ATOM 2582 O O . ARG A 1 310 ? -33.494 -28.833 37.199 1.00 88.44 310 ARG A O 1
ATOM 2589 N N . GLU A 1 311 ? -35.555 -28.321 37.927 1.00 91.81 311 GLU A N 1
ATOM 2590 C CA . GLU A 1 311 ? -36.120 -28.106 36.588 1.00 91.81 311 GLU A CA 1
ATOM 2591 C C . GLU A 1 311 ? -35.508 -26.887 35.885 1.00 91.81 311 GLU A C 1
ATOM 2593 O O . GLU A 1 311 ? -35.066 -27.002 34.736 1.00 91.81 311 GLU A O 1
ATOM 2598 N N . LEU A 1 312 ? -35.348 -25.764 36.592 1.00 86.75 312 LEU A N 1
ATOM 2599 C CA . LEU A 1 312 ? -34.678 -24.567 36.067 1.00 86.75 312 LEU A CA 1
ATOM 2600 C C . LEU A 1 312 ? -33.225 -24.849 35.658 1.00 86.75 312 LEU A C 1
ATOM 2602 O O . LEU A 1 312 ? -32.767 -24.389 34.607 1.00 86.75 312 LEU A O 1
ATOM 2606 N N . SER A 1 313 ? -32.500 -25.655 36.439 1.00 88.62 313 SER A N 1
ATOM 2607 C CA . SER A 1 313 ? -31.121 -26.042 36.113 1.00 88.62 313 SER A CA 1
ATOM 2608 C C . SER A 1 313 ? -31.030 -26.869 34.820 1.00 88.62 313 SER A C 1
ATOM 2610 O O . SER A 1 313 ? -30.136 -26.653 33.995 1.00 88.62 313 SER A O 1
ATOM 2612 N N . LYS A 1 314 ? -31.988 -27.782 34.595 1.00 91.75 314 LYS A N 1
ATOM 2613 C CA . LYS A 1 314 ? -32.070 -28.597 33.373 1.00 91.75 314 LYS A CA 1
ATOM 2614 C C . LYS A 1 314 ? -32.423 -27.738 32.159 1.00 91.75 314 LYS A C 1
ATOM 2616 O O . LYS A 1 314 ? -31.817 -27.919 31.101 1.00 91.75 314 LYS A O 1
ATOM 2621 N N . ALA A 1 315 ? -33.345 -26.786 32.314 1.00 90.50 315 ALA A N 1
ATOM 2622 C CA . ALA A 1 315 ? -33.715 -25.845 31.259 1.00 90.50 315 ALA A CA 1
ATOM 2623 C C . ALA A 1 315 ? -32.517 -24.986 30.821 1.00 90.50 315 ALA A C 1
ATOM 2625 O O . ALA A 1 315 ? -32.207 -24.937 29.630 1.00 90.50 315 ALA A O 1
ATOM 2626 N N . ARG A 1 316 ? -31.762 -24.416 31.773 1.00 87.94 316 ARG A N 1
ATOM 2627 C CA . ARG A 1 316 ? -30.547 -23.630 31.481 1.00 87.94 316 ARG A CA 1
ATOM 2628 C C . ARG A 1 316 ? -29.489 -24.434 30.720 1.00 87.94 316 ARG A C 1
ATOM 2630 O O . ARG A 1 316 ? -28.957 -23.949 29.725 1.00 87.94 316 ARG A O 1
ATOM 2637 N N . LYS A 1 317 ? -29.228 -25.686 31.117 1.00 90.06 317 LYS A N 1
ATOM 2638 C CA . LYS A 1 317 ? -28.283 -26.565 30.395 1.00 90.06 317 LYS A CA 1
ATOM 2639 C C . LYS A 1 317 ? -28.739 -26.870 28.963 1.00 90.06 317 LYS A C 1
ATOM 2641 O O . LYS A 1 317 ? -27.908 -26.973 28.061 1.00 90.06 317 LYS A O 1
ATOM 2646 N N . LYS A 1 318 ? -30.047 -27.024 28.733 1.00 91.62 318 LYS A N 1
ATOM 2647 C CA . LYS A 1 318 ? -30.609 -27.257 27.392 1.00 91.62 318 LYS A CA 1
ATOM 2648 C C . LYS A 1 318 ? -30.485 -26.015 26.503 1.00 91.62 318 LYS A C 1
ATOM 2650 O O . LYS A 1 318 ? -30.136 -26.152 25.333 1.00 91.62 318 LYS A O 1
ATOM 2655 N N . GLU A 1 319 ? -30.724 -24.834 27.066 1.00 89.19 319 GLU A N 1
ATOM 2656 C CA . GLU A 1 319 ? -30.566 -23.537 26.398 1.00 89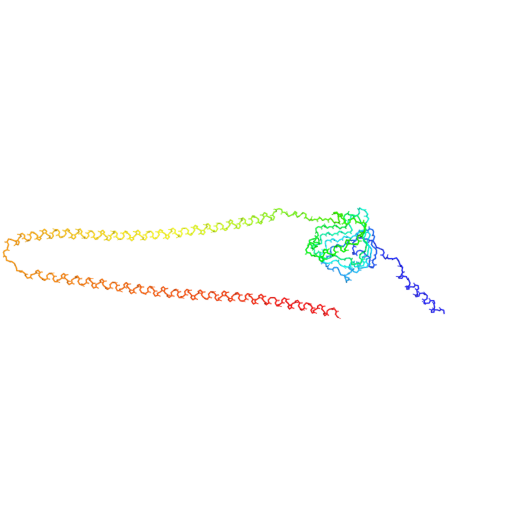.19 319 GLU A CA 1
ATOM 2657 C C . GLU A 1 319 ? -29.110 -23.298 25.971 1.00 89.19 319 GLU A C 1
ATOM 2659 O O . GLU A 1 319 ? -28.838 -22.967 24.818 1.00 89.19 319 GLU A O 1
ATOM 2664 N N . GLN A 1 320 ? -28.155 -23.563 26.867 1.00 89.56 320 GLN A N 1
ATOM 2665 C CA . GLN A 1 320 ? -26.727 -23.407 26.583 1.00 89.56 320 GLN A CA 1
ATOM 2666 C C . GLN A 1 320 ? -26.272 -24.287 25.408 1.00 89.56 320 GLN A C 1
ATOM 2668 O O . GLN A 1 320 ? -25.652 -23.794 24.468 1.00 89.56 320 GLN A O 1
ATOM 2673 N N . ARG A 1 321 ? -26.689 -25.560 25.383 1.00 91.50 321 ARG A N 1
ATOM 2674 C CA . ARG A 1 321 ? -26.401 -26.474 24.261 1.00 91.50 321 ARG A CA 1
ATOM 2675 C C . ARG A 1 321 ? -26.999 -26.009 22.929 1.00 91.50 321 ARG A C 1
ATOM 2677 O O . ARG A 1 321 ? -26.461 -26.344 21.877 1.00 91.50 321 ARG A O 1
ATOM 2684 N N . ARG A 1 322 ? -28.126 -25.285 22.939 1.00 91.19 322 ARG A N 1
ATOM 2685 C CA . ARG A 1 322 ? -28.709 -24.712 21.712 1.00 91.19 322 ARG A CA 1
ATOM 2686 C C . ARG A 1 322 ? -27.843 -23.578 21.172 1.00 91.19 322 ARG A C 1
ATOM 2688 O O . ARG A 1 322 ? -27.560 -23.579 19.978 1.00 91.19 322 ARG A O 1
ATOM 2695 N N . ARG A 1 323 ? -27.371 -22.685 22.047 1.00 89.62 323 ARG A N 1
ATOM 2696 C CA . ARG A 1 323 ? -26.479 -21.576 21.671 1.00 89.62 323 ARG A CA 1
ATOM 2697 C C . ARG A 1 323 ? -25.159 -22.079 21.087 1.00 89.62 323 ARG A C 1
ATOM 2699 O O . ARG A 1 323 ? -24.757 -21.618 20.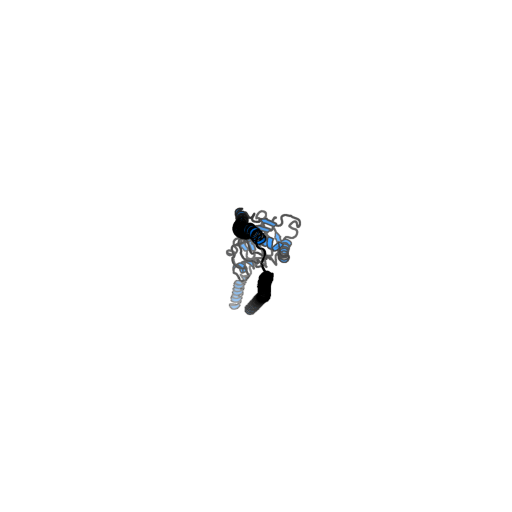026 1.00 89.62 323 ARG A O 1
ATOM 2706 N N . GLU A 1 324 ? -24.551 -23.089 21.709 1.00 91.75 324 GLU A N 1
ATOM 2707 C CA . GLU A 1 324 ? -23.317 -23.714 21.205 1.00 91.75 324 GLU A CA 1
ATOM 2708 C C . GLU A 1 324 ? -23.505 -24.329 19.807 1.00 91.75 324 GLU A C 1
ATOM 2710 O O . GLU A 1 324 ? -22.660 -24.160 18.927 1.00 91.75 324 GLU A O 1
ATOM 2715 N N . LYS A 1 325 ? -24.640 -25.003 19.563 1.00 93.56 325 LYS A N 1
ATOM 2716 C CA . LYS A 1 325 ? -24.971 -25.550 18.236 1.00 93.56 325 LYS A CA 1
ATOM 2717 C C . LYS A 1 325 ? -25.195 -24.459 17.189 1.00 93.56 325 LYS A C 1
ATOM 2719 O O . LYS A 1 325 ? -24.758 -24.620 16.052 1.00 93.56 325 LYS A O 1
ATOM 2724 N N . GLU A 1 326 ? -25.867 -23.370 17.550 1.00 91.81 326 GLU A N 1
ATOM 2725 C CA . GLU A 1 326 ? -26.108 -22.246 16.639 1.00 91.81 326 GLU A CA 1
ATOM 2726 C C . GLU A 1 326 ? -24.799 -21.538 16.263 1.00 91.81 326 GLU A C 1
ATOM 2728 O O . GLU A 1 326 ? -24.571 -21.224 15.094 1.00 91.81 326 GLU A O 1
ATOM 2733 N N . GLU A 1 327 ? -23.900 -21.346 17.229 1.00 91.56 327 GLU A N 1
ATOM 2734 C CA . GLU A 1 327 ? -22.588 -20.747 16.985 1.00 91.56 327 GLU A CA 1
ATOM 2735 C C . GLU A 1 327 ? -21.708 -21.639 16.095 1.00 91.56 327 GLU A C 1
ATOM 2737 O O . GLU A 1 327 ? -21.052 -21.150 15.172 1.00 91.56 327 GLU A O 1
ATOM 2742 N N . ALA A 1 328 ? -21.736 -22.959 16.312 1.00 92.31 328 ALA A N 1
ATOM 2743 C CA . ALA A 1 328 ? -21.045 -23.915 15.451 1.00 92.31 328 ALA A CA 1
ATOM 2744 C C . ALA A 1 328 ? -21.565 -23.860 14.002 1.00 92.31 328 ALA A C 1
ATOM 2746 O O . ALA A 1 328 ? -20.765 -23.843 13.063 1.00 92.31 328 ALA A O 1
ATOM 2747 N N . LEU A 1 329 ? -22.886 -23.756 13.817 1.00 92.19 329 LEU A N 1
ATOM 2748 C CA . LEU A 1 329 ? -23.506 -23.643 12.495 1.00 92.19 329 LEU A CA 1
ATOM 2749 C C . LEU A 1 329 ? -23.127 -22.330 11.791 1.00 92.19 329 LEU A C 1
ATOM 2751 O O . LEU A 1 329 ? -22.814 -22.341 10.599 1.00 92.19 329 LEU A O 1
ATOM 2755 N N . LYS A 1 330 ? -23.089 -21.204 12.521 1.00 92.00 330 LYS A N 1
ATOM 2756 C CA . LYS A 1 330 ? -22.619 -19.911 11.987 1.00 92.00 330 LYS A CA 1
ATOM 2757 C C . LYS A 1 330 ? -21.176 -20.011 11.487 1.00 92.00 330 LYS A C 1
ATOM 2759 O O . LYS A 1 330 ? -20.907 -19.662 10.338 1.00 92.00 330 LYS A O 1
ATOM 2764 N N . LYS A 1 331 ? -20.277 -20.595 12.287 1.00 92.31 331 LYS A N 1
ATOM 2765 C CA . LYS A 1 331 ? -18.870 -20.818 11.901 1.00 92.31 331 LYS A CA 1
ATOM 2766 C C . LYS A 1 331 ? -18.730 -21.732 10.678 1.00 92.31 331 LYS A C 1
ATOM 2768 O O . LYS A 1 331 ? -17.836 -21.530 9.855 1.00 92.31 331 LYS A O 1
ATOM 2773 N N . GLU A 1 332 ? -19.585 -22.744 10.534 1.00 92.88 332 GLU A N 1
ATOM 2774 C CA . GLU A 1 332 ? -19.580 -23.620 9.357 1.00 92.88 332 GLU A CA 1
ATOM 2775 C C . GLU A 1 332 ? -20.047 -22.885 8.089 1.00 92.88 332 GLU A C 1
ATOM 2777 O O . GLU A 1 332 ? -19.421 -23.012 7.032 1.00 92.88 332 GLU A O 1
ATOM 2782 N N . ASN A 1 333 ? -21.101 -22.073 8.196 1.00 90.31 333 ASN A N 1
ATOM 2783 C CA . ASN A 1 333 ? -21.626 -21.285 7.081 1.00 90.31 333 ASN A CA 1
ATOM 2784 C C . ASN A 1 333 ? -20.615 -20.239 6.591 1.00 90.31 333 ASN A C 1
ATOM 2786 O O . ASN A 1 333 ? -20.373 -20.155 5.386 1.00 90.31 333 ASN A O 1
ATOM 2790 N N . GLU A 1 334 ? -19.937 -19.534 7.499 1.00 91.06 334 GLU A N 1
ATOM 2791 C CA . GLU A 1 334 ? -18.856 -18.603 7.143 1.00 91.06 334 GLU A CA 1
ATOM 2792 C C . GLU A 1 334 ? -17.714 -19.301 6.388 1.00 91.06 334 GLU A C 1
ATOM 2794 O O . GLU A 1 334 ? -17.189 -18.778 5.400 1.00 91.06 334 GLU A O 1
ATOM 2799 N N . LYS A 1 335 ? -17.337 -20.519 6.805 1.00 90.44 335 LYS A N 1
ATOM 2800 C CA . LYS A 1 335 ? -16.322 -21.322 6.102 1.00 90.44 335 LYS A CA 1
ATOM 2801 C C . LYS A 1 335 ? -16.779 -21.721 4.697 1.00 90.44 335 LYS A C 1
ATOM 2803 O O . LYS A 1 335 ? -15.973 -21.675 3.765 1.00 90.44 335 LYS A O 1
ATOM 2808 N N . LYS A 1 336 ? -18.046 -22.114 4.525 1.00 90.88 336 LYS A N 1
ATOM 2809 C CA . LYS A 1 336 ? -18.615 -22.450 3.206 1.00 90.88 336 LYS A CA 1
ATOM 2810 C C . LYS A 1 336 ? -18.639 -21.232 2.284 1.00 90.88 336 LYS A C 1
ATOM 2812 O O . LYS A 1 336 ? -18.273 -21.352 1.116 1.00 90.88 336 LYS A O 1
ATOM 2817 N N . GLU A 1 337 ? -18.996 -20.062 2.805 1.00 89.44 337 GLU A N 1
ATOM 2818 C CA . GLU A 1 337 ? -19.042 -18.825 2.024 1.00 89.44 337 GLU A CA 1
ATOM 2819 C C . GLU A 1 337 ? -17.646 -18.377 1.568 1.00 89.44 337 GLU A C 1
ATOM 2821 O O . GLU A 1 337 ? -17.456 -18.049 0.393 1.00 89.44 337 GLU A O 1
ATOM 2826 N N . LYS A 1 338 ? -16.640 -18.461 2.454 1.00 88.25 338 LYS A N 1
ATOM 2827 C CA . LYS A 1 338 ? -15.230 -18.210 2.104 1.00 88.25 338 LYS A CA 1
ATOM 2828 C C . LYS A 1 338 ? -14.749 -19.135 0.982 1.00 88.25 338 LYS A C 1
ATOM 2830 O O . LYS A 1 338 ? -14.213 -18.653 -0.013 1.00 88.25 338 LYS A O 1
ATOM 2835 N N . LYS A 1 339 ? -15.024 -20.442 1.075 1.00 90.25 339 LYS A N 1
ATOM 2836 C CA . LYS A 1 339 ? -14.677 -21.406 0.012 1.00 90.25 339 LYS A CA 1
ATOM 2837 C C . LYS A 1 339 ? -15.376 -21.097 -1.315 1.00 90.25 339 LYS A C 1
ATOM 2839 O O . LYS A 1 339 ? -14.760 -21.215 -2.372 1.00 90.25 339 LYS A O 1
ATOM 2844 N N . LYS A 1 340 ? -16.649 -20.686 -1.283 1.00 88.75 340 LYS A N 1
ATOM 2845 C CA . LYS A 1 340 ? -17.402 -20.317 -2.492 1.00 88.75 340 LYS A CA 1
ATOM 2846 C C . LYS A 1 340 ? -16.799 -19.083 -3.174 1.00 88.75 340 LYS A C 1
ATOM 2848 O O . LYS A 1 340 ? -16.631 -19.090 -4.393 1.00 88.75 340 LYS A O 1
ATOM 2853 N N . LYS A 1 341 ? -16.408 -18.069 -2.392 1.00 87.75 341 LYS A N 1
ATOM 2854 C CA . LYS A 1 341 ? -15.696 -16.876 -2.883 1.00 87.75 341 LYS A CA 1
ATOM 2855 C C . LYS A 1 341 ? -14.366 -17.255 -3.546 1.00 87.75 341 LYS A C 1
ATOM 2857 O O . LYS A 1 341 ? -14.149 -16.879 -4.697 1.00 87.75 341 LYS A O 1
ATOM 2862 N N . GLU A 1 342 ? -13.550 -18.093 -2.906 1.00 88.56 342 GLU A N 1
ATOM 2863 C CA . GLU A 1 342 ? -12.279 -18.571 -3.478 1.00 88.56 342 GLU A CA 1
ATOM 2864 C C . GLU A 1 342 ? -12.452 -19.349 -4.793 1.00 88.56 342 GLU A C 1
ATOM 2866 O O . GLU A 1 342 ? -11.674 -19.162 -5.733 1.00 88.56 342 GLU A O 1
ATOM 2871 N N . MET A 1 343 ? -13.463 -20.222 -4.892 1.00 83.62 343 MET A N 1
ATOM 2872 C CA . MET A 1 343 ? -13.732 -20.950 -6.138 1.00 83.62 343 MET A CA 1
ATOM 2873 C C . MET A 1 343 ? -14.176 -20.010 -7.262 1.00 83.62 343 MET A C 1
ATOM 2875 O O . MET A 1 343 ? -13.653 -20.117 -8.370 1.00 83.62 343 MET A O 1
ATOM 2879 N N . SER A 1 344 ? -15.055 -19.045 -6.968 1.00 84.88 344 SER A N 1
ATOM 2880 C CA . SER A 1 344 ? -15.503 -18.055 -7.959 1.00 84.88 344 SER A CA 1
ATOM 2881 C C . SER A 1 344 ? -14.346 -17.202 -8.495 1.00 84.88 344 SER A C 1
ATOM 2883 O O . SER A 1 344 ? -14.265 -16.924 -9.692 1.00 84.88 344 SER A O 1
ATOM 2885 N N . GLU A 1 345 ? -13.383 -16.854 -7.637 1.00 86.88 345 GLU A N 1
ATOM 2886 C CA . GLU A 1 345 ? -12.201 -16.096 -8.036 1.00 86.88 345 GLU A CA 1
ATOM 2887 C C . GLU A 1 345 ? -11.269 -16.933 -8.928 1.00 86.88 345 GLU A C 1
ATOM 2889 O O . GLU A 1 345 ? -10.730 -16.438 -9.925 1.00 86.88 345 GLU A O 1
ATOM 2894 N N . LYS A 1 346 ? -11.112 -18.228 -8.619 1.00 87.69 346 LYS A N 1
ATOM 2895 C CA . LYS A 1 346 ? -10.351 -19.175 -9.450 1.00 87.69 346 LYS A CA 1
ATOM 2896 C C . LYS A 1 346 ? -11.000 -19.383 -10.821 1.00 87.69 346 LYS A C 1
ATOM 2898 O O . LYS A 1 346 ? -10.280 -19.418 -11.821 1.00 87.69 346 LYS A O 1
ATOM 2903 N N . GLU A 1 347 ? -12.324 -19.489 -10.894 1.00 85.00 347 GLU A N 1
ATOM 2904 C CA . GLU A 1 347 ? -13.054 -19.602 -12.163 1.00 85.00 347 GLU A CA 1
ATOM 2905 C C . GLU A 1 347 ? -12.945 -18.327 -13.000 1.00 85.00 347 GLU A C 1
ATOM 2907 O O . GLU A 1 347 ? -12.590 -18.405 -14.178 1.00 85.00 347 GLU A O 1
ATOM 2912 N N . MET A 1 348 ? -13.109 -17.146 -12.395 1.00 79.44 348 MET A N 1
ATOM 2913 C CA . MET A 1 348 ? -12.895 -15.873 -13.091 1.00 79.44 348 MET A CA 1
ATOM 2914 C C . MET A 1 348 ? -11.474 -15.751 -13.654 1.00 79.44 348 MET A C 1
ATOM 2916 O O . MET A 1 348 ? -11.295 -15.302 -14.789 1.00 79.44 348 MET A O 1
ATOM 2920 N N . LYS A 1 349 ? -10.450 -16.195 -12.911 1.00 82.75 349 LYS A N 1
ATOM 2921 C CA . LYS A 1 349 ? -9.061 -16.231 -13.404 1.00 82.75 349 LYS A CA 1
ATOM 2922 C C . LYS A 1 349 ? -8.892 -17.180 -14.597 1.00 82.75 349 LYS A C 1
ATOM 2924 O O . LYS A 1 349 ? -8.160 -16.845 -15.529 1.00 82.75 349 LYS A O 1
ATOM 2929 N N . LYS A 1 350 ? -9.575 -18.331 -14.613 1.00 84.00 350 LYS A N 1
ATOM 2930 C CA . LYS A 1 350 ? -9.559 -19.267 -15.754 1.00 84.00 350 LYS A CA 1
ATOM 2931 C C . LYS A 1 350 ? -10.264 -18.693 -16.986 1.00 84.00 350 LYS A C 1
ATOM 2933 O O . LYS A 1 350 ? -9.700 -18.754 -18.074 1.00 84.00 350 LYS A O 1
ATOM 2938 N N . VAL A 1 351 ? -11.437 -18.078 -16.818 1.00 79.75 351 VAL A N 1
ATOM 2939 C CA . VAL A 1 351 ? -12.185 -17.437 -17.916 1.00 79.75 351 VAL A CA 1
ATOM 2940 C C . VAL A 1 351 ? -11.389 -16.284 -18.525 1.00 79.75 351 VAL A C 1
ATOM 2942 O O . VAL A 1 351 ? -11.307 -16.178 -19.749 1.00 79.75 351 VAL A O 1
ATOM 2945 N N . LYS A 1 352 ? -10.740 -15.457 -17.692 1.00 76.38 352 LYS A N 1
ATOM 2946 C CA . LYS A 1 352 ? -9.845 -14.396 -18.174 1.00 76.38 352 LYS A CA 1
ATOM 2947 C C . LYS A 1 352 ? -8.722 -14.970 -19.038 1.00 76.38 352 LYS A C 1
ATOM 2949 O O . LYS A 1 352 ? -8.563 -14.505 -20.158 1.00 76.38 352 LYS A O 1
ATOM 2954 N N . LYS A 1 353 ? -8.029 -16.022 -18.575 1.00 76.00 353 LYS A N 1
ATOM 2955 C CA . LYS A 1 353 ? -6.961 -16.696 -19.343 1.00 76.00 353 LYS A CA 1
ATOM 2956 C C . LYS A 1 353 ? -7.449 -17.308 -20.661 1.00 76.00 353 LYS A C 1
ATOM 2958 O O . LYS A 1 353 ? -6.718 -17.271 -21.646 1.00 76.00 353 LYS A O 1
ATOM 2963 N N . ALA A 1 354 ? -8.659 -17.868 -20.691 1.00 73.38 354 ALA A N 1
ATOM 2964 C CA . ALA A 1 354 ? -9.239 -18.427 -21.911 1.00 73.38 354 ALA A CA 1
ATOM 2965 C C . ALA A 1 354 ? -9.532 -17.331 -22.948 1.00 73.38 354 ALA A C 1
ATOM 2967 O O . ALA A 1 354 ? -9.103 -17.459 -24.090 1.00 73.38 354 ALA A O 1
ATOM 2968 N N . LYS A 1 355 ? -10.148 -16.212 -22.535 1.00 69.00 355 LYS A N 1
ATOM 2969 C CA . LYS A 1 355 ? -10.394 -15.061 -23.421 1.00 69.00 355 LYS A CA 1
ATOM 2970 C C . LYS A 1 355 ? -9.107 -14.461 -23.989 1.00 69.00 355 LYS A C 1
ATOM 2972 O O . LYS A 1 355 ? -9.094 -14.058 -25.144 1.00 69.00 355 LYS A O 1
ATOM 2977 N N . THR A 1 356 ? -8.015 -14.430 -23.220 1.00 66.44 356 THR A N 1
ATOM 2978 C CA . THR A 1 356 ? -6.727 -13.916 -23.725 1.00 66.44 356 THR A CA 1
ATOM 2979 C C . THR A 1 356 ? -6.133 -14.807 -24.819 1.00 66.44 356 THR A C 1
ATOM 2981 O O . THR A 1 356 ? -5.524 -14.290 -25.751 1.00 66.44 356 THR A O 1
ATOM 2984 N N . LYS A 1 357 ? -6.343 -16.130 -24.747 1.00 64.88 357 LYS A N 1
ATOM 2985 C CA . LYS A 1 357 ? -5.905 -17.081 -25.783 1.00 64.88 357 LYS A CA 1
ATOM 2986 C C . LYS A 1 357 ? -6.735 -17.011 -27.067 1.00 64.88 357 LYS A C 1
ATOM 2988 O O . LYS A 1 357 ? -6.199 -17.264 -28.133 1.00 64.88 357 LYS A O 1
ATOM 2993 N N . THR A 1 358 ? -8.019 -16.666 -26.986 1.00 57.94 358 THR A N 1
ATOM 2994 C CA . THR A 1 358 ? -8.894 -16.557 -28.171 1.00 57.94 358 THR A CA 1
ATOM 2995 C C . THR A 1 358 ? -8.654 -15.280 -28.981 1.00 57.94 358 THR A C 1
ATOM 2997 O O . THR A 1 358 ? -9.052 -15.218 -30.129 1.00 57.94 358 THR A O 1
ATOM 3000 N N . ILE A 1 359 ? -8.010 -14.266 -28.397 1.00 57.81 359 ILE A N 1
ATOM 3001 C CA . ILE A 1 359 ? -7.680 -12.998 -29.076 1.00 57.81 359 ILE A CA 1
ATOM 3002 C C . ILE A 1 359 ? -6.289 -13.061 -29.744 1.00 57.81 359 ILE A C 1
ATOM 3004 O O . ILE A 1 359 ? -5.911 -12.165 -30.490 1.00 57.81 359 ILE A O 1
ATOM 3008 N N . THR A 1 360 ? -5.503 -14.107 -29.465 1.00 52.28 360 THR A N 1
ATOM 3009 C CA . THR A 1 360 ? -4.126 -14.275 -29.971 1.00 52.28 360 THR A CA 1
ATOM 3010 C C . THR A 1 360 ? -3.975 -15.331 -31.069 1.00 52.28 360 THR A C 1
ATOM 3012 O O . THR A 1 360 ? -2.868 -15.503 -31.573 1.00 52.28 360 THR A O 1
ATOM 3015 N N . ASN A 1 361 ? -5.075 -15.971 -31.466 1.00 44.22 361 ASN A N 1
ATOM 3016 C CA . ASN A 1 361 ? -5.214 -16.720 -32.718 1.00 44.22 361 ASN A CA 1
ATOM 3017 C C . ASN A 1 361 ? -6.187 -15.964 -33.618 1.00 44.22 361 ASN A C 1
ATOM 3019 O O . ASN A 1 361 ? -6.008 -16.050 -34.850 1.00 44.22 361 ASN A O 1
#

Secondary structure (DSSP, 8-state):
-HHHHHHHHHHHHHHTT---S--EEEEEEGGGSPTT--EEEEEEEEEE---S---TTSHHHHHHHT--EESS-EEEES---SEE---TT--EEE--TTS--SEEEES-TT--EE--TT--EEE-PSPSEEEES-SHHHHHHH-HHHHHHHHHHHHTTGGGS-TT-TTSEEEE-------THHHHHHHHHHHHHHHHHHHHHHHHHHHHHHHHHHHHHHHHHHHHHHHHHHHHHHHHHHHHHHHHHHHHHHHHHHHHHHHHHHTT-----TTHHHHHHHHHHHHHHHHHHHHHHHHHHHHHHHHHHHHHHHHHHHHHHHHHHHHHHHHHHHHHHHHHHHHHHHHHHHHHHHHHHHHHHHT--

Radius of gyration: 55.13 Å; chains: 1; bounding box: 100×55×185 Å

Sequence (361 aa):
MKLLLLYIFLQIFFFEGSSSYSKLCYGGRVESLPMGCENVIGLPLVIEGFDYEITRHTDVGKRLETIKRVQNGIILRKNTFQSFTVMKSLQYLAIYPNHGPLLKLEHNYYLTSLEFRDLRVLNGSMPLVSFWHDNYPFKMRKSGNIFQQFLDFLAAAGHSIDPCSPDYFDLHFMEENFPSDHWYFVVAGSLGALAVVMIIDTILFTVFQNSWEKKLFELELGREKIRFEKSMKQYELDEKWTKEAQEIKDADKEYMALLKLHNQDPFHAEGELIKWAEEKKLEQEKELRKNEYIEEREKKEKAKEEKIIRELSKARKKEQRRREKEEALKKENEKKEKKKKEMSEKEMKKVKKAKTKTITN

Foldseek 3Di:
DVVVVVVVVVCVVVPVPDPVPQAEFEADELVPTDALHAEYDHEAHEDEDAADAQACVDPSLRRQQNHQYYAAAHEYEHHAHQEDCSNQNHAYFERDEPSDANYEYYNHARHQAYAHNNHQAYYYDFQNYEYHQYCHVVNLVVDVVRVVRVVVVVVSHPPVDDPPDPGPYHYHHPPPVPVPVVVVCVVVVVVVVVVVVVVVVVVVVVVVVVVVVVVVVVVVVVVVVVVVVVVVVVVVVVVVVVVVVVVVVVVVVVVVVVVVVVVVPDDDDDPPVVVVVVVVVVVVVVVVVVVVVVVVVVVVVVVVVVVVVVVVVVVVVVVVVVVVVVVVVVVVVVVVVVVVVVVVVVVVVVVVVVVVVVVVD

Organism: NCBI:txid1611254